Protein AF-A0AB74BDE8-F1 (afdb_monomer)

InterPro domains:
  IPR024079 Metallopeptidase, catalytic domain superfamily [G3DSA:3.40.390.10] (32-170)

Solvent-accessible surface area (backbone atoms only — not comparable to full-atom values): 11064 Å² total; per-residue (Å²): 141,82,84,92,74,87,78,80,76,76,80,71,72,72,78,75,51,72,70,53,52,52,52,53,49,60,76,54,69,79,74,61,18,94,86,37,70,54,96,90,36,82,34,55,35,72,65,58,45,49,53,61,74,49,67,81,75,56,60,76,53,60,76,84,69,83,80,47,38,38,32,18,30,40,74,38,82,66,78,57,93,82,60,65,68,83,35,51,52,70,43,52,62,51,74,68,55,49,57,51,51,52,53,53,52,45,64,52,37,76,79,46,67,44,46,82,42,86,38,99,65,51,69,47,36,46,32,39,40,36,31,25,42,47,51,87,85,72,52,67,55,55,68,39,65,40,71,81,46,86,89,49,32,36,34,36,40,35,59,50,42,93,87,64,72,68,75,83,78,79,78,78,81,78,78,82,74,136

Secondary structure (DSSP, 8-state):
-------------PPPPHHHHHHHHHHTTT---TT-EETTEEPP-HHHHHHHHTTT------SS-SSSEEEEEEE--S--TT--GGG---BPPPHHHHHHHHHHHHHHHTTSSEEEEE-SS-BSEEEEEEEE---TT--SEEE---SS-TTTTTEEEEE--TTS-SPP----------

Mean predicted aligned error: 9.98 Å

pLDDT: mean 86.72, std 18.89, range [38.75, 98.88]

Structure (mmCIF, N/CA/C/O backbone):
data_AF-A0AB74BDE8-F1
#
_entry.id   AF-A0AB74BDE8-F1
#
loop_
_atom_site.group_PDB
_atom_site.id
_atom_site.type_symbol
_atom_site.label_atom_id
_atom_site.label_alt_id
_atom_site.label_comp_id
_atom_site.label_asym_id
_atom_site.label_entity_id
_atom_site.label_seq_id
_atom_site.pdbx_PDB_ins_code
_atom_site.Cartn_x
_atom_site.Cartn_y
_atom_site.Cartn_z
_atom_site.occupancy
_atom_site.B_iso_or_equiv
_atom_site.auth_seq_id
_atom_site.auth_comp_id
_atom_site.auth_asym_id
_atom_site.auth_atom_id
_atom_site.pdbx_PDB_model_num
ATOM 1 N N . MET A 1 1 ? -50.214 8.123 69.345 1.00 42.66 1 MET A N 1
ATOM 2 C CA . MET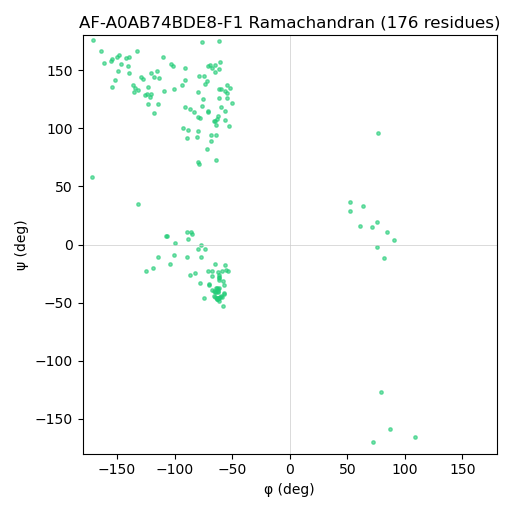 A 1 1 ? -49.175 7.334 68.654 1.00 42.66 1 MET A CA 1
ATOM 3 C C . MET A 1 1 ? -49.811 6.640 67.463 1.00 42.66 1 MET A C 1
ATOM 5 O O . MET A 1 1 ? -50.570 5.727 67.724 1.00 42.66 1 MET A O 1
ATOM 9 N N . THR A 1 2 ? -49.480 7.013 66.223 1.00 39.56 2 THR A N 1
ATOM 10 C CA . THR A 1 2 ? -49.320 6.044 65.119 1.00 39.56 2 THR A CA 1
ATOM 11 C C . THR A 1 2 ? -48.364 6.651 64.098 1.00 39.56 2 THR A C 1
ATOM 13 O O . THR A 1 2 ? -48.385 7.852 63.847 1.00 39.56 2 THR A O 1
ATOM 16 N N . LYS A 1 3 ? -47.432 5.823 63.641 1.00 41.84 3 LYS A N 1
ATOM 17 C CA . LYS A 1 3 ? -46.127 6.175 63.091 1.00 41.84 3 LYS A CA 1
ATOM 18 C C . LYS A 1 3 ? -46.233 6.729 61.667 1.00 41.84 3 LYS A C 1
ATOM 20 O O . LYS A 1 3 ? -46.708 6.035 60.778 1.00 41.84 3 LYS A O 1
ATOM 25 N N . VAL A 1 4 ? -45.685 7.922 61.447 1.00 45.03 4 VAL A N 1
ATOM 26 C CA . VAL A 1 4 ? -45.137 8.312 60.143 1.00 45.03 4 VAL A CA 1
ATOM 27 C C . VAL A 1 4 ? -43.762 7.669 60.063 1.00 45.03 4 VAL A C 1
ATOM 29 O O . VAL A 1 4 ? -42.830 8.195 60.665 1.00 45.03 4 VAL A O 1
ATOM 32 N N . LYS A 1 5 ? -43.626 6.520 59.401 1.00 49.00 5 LYS A N 1
ATOM 33 C CA . LYS A 1 5 ? -42.320 6.028 58.956 1.00 49.00 5 LYS A CA 1
ATOM 34 C C . LYS A 1 5 ? -42.458 5.164 57.717 1.00 49.00 5 LYS A C 1
ATOM 36 O O . LYS A 1 5 ? -43.355 4.338 57.63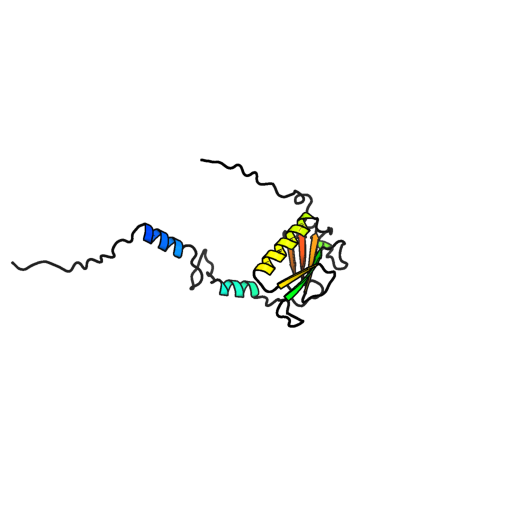3 1.00 49.00 5 LYS A O 1
ATOM 41 N N . GLU A 1 6 ? -41.462 5.364 56.863 1.00 48.78 6 GLU A N 1
ATOM 42 C CA . GLU A 1 6 ? -40.945 4.398 55.902 1.00 48.78 6 GLU A CA 1
ATOM 43 C C . GLU A 1 6 ? -41.812 4.195 54.661 1.00 48.78 6 GLU A C 1
ATOM 45 O O . GLU A 1 6 ? -42.774 3.441 54.635 1.00 48.78 6 GLU A O 1
ATOM 50 N N . ASN A 1 7 ? -41.442 4.917 53.602 1.00 42.88 7 ASN A N 1
ATOM 51 C CA . ASN A 1 7 ? -40.896 4.294 52.394 1.00 42.88 7 ASN A CA 1
ATOM 52 C C . ASN A 1 7 ? -40.381 5.386 51.445 1.00 42.88 7 ASN A C 1
ATOM 54 O O . ASN A 1 7 ? -40.785 5.493 50.291 1.00 42.88 7 ASN A O 1
ATOM 58 N N . ALA A 1 8 ? -39.443 6.205 51.933 1.00 43.09 8 ALA A N 1
ATOM 59 C CA . ALA A 1 8 ? -38.442 6.749 51.029 1.00 43.09 8 ALA A CA 1
ATOM 60 C C . ALA A 1 8 ? -37.593 5.541 50.638 1.00 43.09 8 ALA A C 1
ATOM 62 O O . ALA A 1 8 ? -36.738 5.112 51.410 1.00 43.09 8 ALA A O 1
ATOM 63 N N . ALA A 1 9 ? -37.939 4.916 49.513 1.00 42.25 9 ALA A N 1
ATOM 64 C CA . ALA A 1 9 ? -37.108 3.912 48.886 1.00 42.25 9 ALA A CA 1
ATOM 65 C C . ALA A 1 9 ? -35.728 4.542 48.723 1.00 42.25 9 ALA A C 1
ATOM 67 O O . ALA A 1 9 ? -35.511 5.410 47.877 1.00 42.25 9 ALA A O 1
ATOM 68 N N . ILE A 1 10 ? -34.827 4.162 49.621 1.00 44.59 10 ILE A N 1
ATOM 69 C CA . ILE A 1 10 ? -33.422 4.475 49.534 1.00 44.59 10 ILE A CA 1
ATOM 70 C C . ILE A 1 10 ? -32.973 3.747 48.269 1.00 44.59 10 ILE A C 1
ATOM 72 O O . ILE A 1 10 ? -32.688 2.553 48.291 1.00 44.59 10 ILE A O 1
ATOM 76 N N . GLN A 1 11 ? -32.970 4.457 47.143 1.00 46.19 11 GLN A N 1
ATOM 77 C CA . GLN A 1 11 ? -32.131 4.136 45.997 1.00 46.19 11 GLN A CA 1
ATOM 78 C C . GLN A 1 11 ? -30.688 4.319 46.477 1.00 46.19 11 GLN A C 1
ATOM 80 O O . GLN A 1 11 ? -30.025 5.307 46.184 1.00 46.19 11 GLN A O 1
ATOM 85 N N . LEU A 1 12 ? -30.225 3.386 47.311 1.00 45.06 12 LEU A N 1
ATOM 86 C CA . LEU A 1 12 ? -28.826 3.233 47.652 1.00 45.06 12 LEU A CA 1
ATOM 87 C C . LEU A 1 12 ? -28.202 2.480 46.476 1.00 45.06 12 LEU A C 1
ATOM 89 O O . LEU A 1 12 ? -27.862 1.304 46.579 1.00 45.06 12 LEU A O 1
ATOM 93 N N . SER A 1 13 ? -28.071 3.141 45.325 1.00 58.03 13 SER A N 1
ATOM 94 C CA . SER A 1 13 ? -26.965 2.773 44.452 1.00 58.03 13 SER A CA 1
ATOM 95 C C . SER A 1 13 ? -25.723 3.121 45.265 1.00 58.03 13 SER A C 1
ATOM 97 O O . SER A 1 13 ? -25.437 4.302 45.471 1.00 58.03 13 SER A O 1
ATOM 99 N N . ALA A 1 14 ? -25.064 2.119 45.851 1.00 64.62 14 ALA A N 1
ATOM 100 C CA . ALA A 1 14 ? -23.784 2.335 46.505 1.00 64.62 14 ALA A CA 1
ATOM 101 C C . ALA A 1 14 ? -22.901 3.102 45.516 1.00 64.62 14 ALA A C 1
ATOM 103 O O . ALA A 1 14 ? -22.733 2.652 44.381 1.00 64.62 14 ALA A O 1
ATOM 104 N N . ALA A 1 15 ? -22.426 4.285 45.913 1.00 73.62 15 ALA A N 1
ATOM 105 C CA . ALA A 1 15 ? -21.520 5.052 45.074 1.00 73.62 15 ALA A CA 1
ATOM 106 C C . ALA A 1 15 ? -20.333 4.148 44.732 1.00 73.62 15 ALA A C 1
ATOM 108 O O . ALA A 1 15 ? -19.734 3.532 45.620 1.00 73.62 15 ALA A O 1
ATOM 109 N N . THR A 1 16 ? -20.054 4.009 43.443 1.00 81.62 16 THR A N 1
ATOM 110 C CA . THR A 1 16 ? -18.903 3.260 42.959 1.00 81.62 16 THR A CA 1
ATOM 111 C C . THR A 1 16 ? -17.623 3.909 43.479 1.00 81.62 16 THR A C 1
ATOM 113 O O . THR A 1 16 ? -17.576 5.103 43.783 1.00 81.62 16 THR A O 1
ATOM 116 N N . SER A 1 17 ? -16.573 3.107 43.664 1.00 92.31 17 SER A N 1
ATOM 117 C CA . SER A 1 17 ? -15.277 3.666 44.037 1.00 92.31 17 SER A CA 1
ATOM 118 C C . SER A 1 17 ? -14.679 4.417 42.849 1.00 92.31 17 SER A C 1
ATOM 120 O O . SER A 1 17 ? -14.905 4.064 41.693 1.00 92.31 17 SER A O 1
ATOM 122 N N . THR A 1 18 ? -13.826 5.398 43.125 1.00 93.94 18 THR A N 1
ATOM 123 C CA . THR A 1 18 ? -13.097 6.122 42.074 1.00 93.94 18 THR A CA 1
ATOM 124 C C . THR A 1 18 ? -12.267 5.184 41.191 1.00 93.94 18 THR A C 1
ATOM 126 O O . THR A 1 18 ? -12.165 5.397 39.987 1.00 93.94 18 THR A O 1
ATOM 129 N N . SER A 1 19 ? -11.710 4.109 41.762 1.00 95.88 19 SER A N 1
ATOM 130 C CA . SER A 1 19 ? -11.000 3.070 41.008 1.00 95.88 19 SER A CA 1
ATOM 131 C C . SER A 1 19 ? -11.922 2.292 40.070 1.00 95.88 19 SER A C 1
ATOM 133 O O . SER A 1 19 ? -11.527 1.992 38.946 1.00 95.88 19 SER A O 1
ATOM 135 N N . PHE A 1 20 ? -13.147 1.981 40.506 1.00 95.50 20 PHE A N 1
ATOM 136 C CA . PHE A 1 20 ? -14.140 1.358 39.635 1.00 95.50 20 PHE A CA 1
ATOM 137 C C . PHE A 1 20 ? -14.489 2.286 38.468 1.00 95.50 20 PHE A C 1
ATOM 139 O O . PHE A 1 20 ? -14.454 1.850 37.321 1.00 95.50 20 PHE A O 1
ATOM 146 N N . ASP A 1 21 ? -14.739 3.569 38.737 1.00 94.56 21 ASP A N 1
ATOM 147 C CA . ASP A 1 21 ? -15.096 4.540 37.698 1.00 94.56 21 ASP A CA 1
ATOM 148 C C . ASP A 1 21 ? -13.977 4.723 36.667 1.00 94.56 21 ASP A C 1
ATOM 150 O O . ASP A 1 21 ? -14.248 4.819 35.469 1.00 94.56 21 ASP A O 1
ATOM 154 N N . GLN A 1 22 ? -12.713 4.720 37.106 1.00 97.00 22 GLN A N 1
ATOM 155 C CA . GLN A 1 22 ? -11.552 4.778 36.214 1.00 97.00 22 GLN A CA 1
ATOM 156 C C . GLN A 1 22 ? -11.470 3.557 35.295 1.00 97.00 22 GLN A C 1
ATOM 158 O O . GLN A 1 22 ? -11.282 3.715 34.089 1.00 97.00 22 GLN A O 1
AT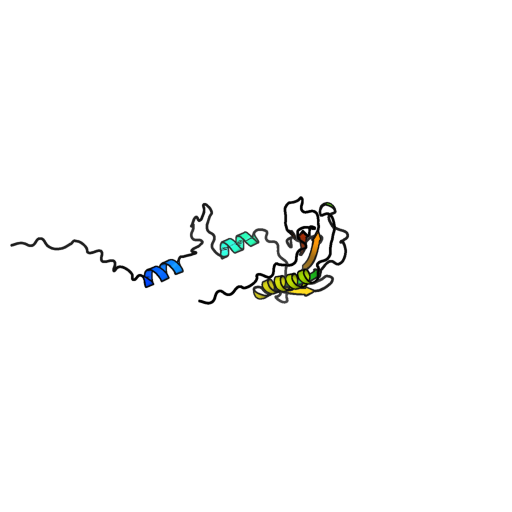OM 163 N N . ILE A 1 23 ? -11.635 2.349 35.842 1.00 96.56 23 ILE A N 1
ATOM 164 C CA . ILE A 1 23 ? -11.612 1.107 35.056 1.00 96.56 23 ILE A CA 1
ATOM 165 C C . ILE A 1 23 ? -12.786 1.080 34.079 1.00 96.56 23 ILE A C 1
ATOM 167 O O . ILE A 1 23 ? -12.591 0.779 32.905 1.00 96.56 23 ILE A O 1
ATOM 171 N N . ASN A 1 24 ? -13.985 1.434 34.543 1.00 96.19 24 ASN A N 1
ATOM 172 C CA . ASN A 1 24 ? -15.183 1.461 33.716 1.00 96.19 24 ASN A CA 1
ATOM 173 C C . ASN A 1 24 ? -15.048 2.477 32.572 1.00 96.19 24 ASN A C 1
ATOM 175 O O . ASN A 1 24 ? -15.304 2.156 31.417 1.00 96.19 24 ASN A O 1
ATOM 179 N N . THR A 1 25 ? -14.563 3.684 32.869 1.00 96.56 25 THR A N 1
ATOM 180 C CA . THR A 1 25 ? -14.302 4.708 31.845 1.00 96.56 25 THR A CA 1
ATOM 181 C C . THR A 1 25 ? -13.273 4.220 30.828 1.00 96.56 25 THR A C 1
ATOM 183 O O . THR A 1 25 ? -13.483 4.361 29.627 1.00 96.56 25 THR A O 1
ATOM 186 N N . PHE A 1 26 ? -12.177 3.610 31.290 1.00 96.88 26 PHE A N 1
ATOM 187 C CA . PHE A 1 26 ? -11.135 3.094 30.405 1.00 96.88 26 PHE A CA 1
ATOM 188 C C . PHE A 1 26 ? -11.637 1.949 29.517 1.00 96.88 26 PHE A C 1
ATOM 190 O O . PHE A 1 26 ? -11.327 1.921 28.327 1.00 96.88 26 PHE A O 1
ATOM 197 N N . ALA A 1 27 ? -12.450 1.044 30.067 1.00 96.62 27 ALA A N 1
ATOM 198 C CA . ALA A 1 27 ? -13.034 -0.073 29.330 1.00 96.62 27 ALA A CA 1
ATOM 199 C C . ALA A 1 27 ? -13.935 0.380 28.169 1.00 96.62 27 ALA A C 1
ATOM 201 O O . ALA A 1 27 ? -14.011 -0.322 27.166 1.00 96.62 27 ALA A O 1
ATOM 202 N N . HIS A 1 28 ? -14.549 1.563 28.285 1.00 94.56 28 HIS A N 1
ATOM 203 C CA . HIS A 1 28 ? -15.468 2.137 27.295 1.00 94.56 28 HIS A CA 1
ATOM 204 C C . HIS A 1 28 ? -14.874 3.300 26.485 1.00 94.56 28 HIS A C 1
ATOM 206 O O . HIS A 1 28 ? -15.572 3.965 25.718 1.00 94.56 28 HIS A O 1
ATOM 212 N N . GLN A 1 29 ? -13.575 3.579 26.637 1.00 95.56 29 GLN A N 1
ATOM 213 C CA . GLN A 1 29 ? -12.947 4.793 26.105 1.00 95.56 29 GLN A CA 1
ATOM 214 C C . GLN A 1 29 ? -13.025 4.910 24.571 1.00 95.56 29 GLN A C 1
ATOM 216 O O . GLN A 1 29 ? -13.058 6.026 24.043 1.00 95.56 29 GLN A O 1
ATOM 221 N N . TYR A 1 30 ? -13.035 3.781 23.859 1.00 95.00 30 TYR A N 1
ATOM 222 C CA . TYR A 1 30 ? -13.007 3.721 22.392 1.00 95.00 30 TYR A CA 1
ATOM 223 C C . TYR A 1 30 ? -14.071 2.776 21.823 1.00 95.00 30 TYR A C 1
ATOM 225 O O . TYR A 1 30 ? -13.841 2.115 20.804 1.00 95.00 30 TYR A O 1
ATOM 233 N N . ASP A 1 31 ? -15.231 2.710 22.479 1.00 94.81 31 ASP A N 1
ATOM 234 C CA . ASP A 1 31 ? -16.360 1.914 22.003 1.00 94.81 31 ASP A CA 1
ATOM 235 C C . ASP A 1 31 ? -16.739 2.288 20.561 1.00 94.81 31 ASP A C 1
ATOM 237 O O . ASP A 1 31 ? -16.774 3.458 20.163 1.00 94.81 31 ASP A O 1
ATOM 241 N N . ARG A 1 32 ? -17.012 1.265 19.747 1.00 96.75 32 ARG A N 1
ATOM 242 C CA . ARG A 1 32 ? -17.297 1.400 18.313 1.00 96.75 32 ARG A CA 1
ATOM 243 C C . ARG A 1 32 ? -18.305 0.360 17.833 1.00 96.75 32 ARG A C 1
ATOM 245 O O . ARG A 1 32 ? -18.403 -0.719 18.409 1.00 96.75 32 ARG A O 1
ATOM 252 N N . GLY A 1 33 ? -19.014 0.657 16.744 1.00 95.38 33 GLY A N 1
ATOM 253 C CA . GLY A 1 33 ? -20.109 -0.186 16.247 1.00 95.38 33 GLY A CA 1
ATOM 254 C C . GLY A 1 33 ? -21.457 0.145 16.899 1.00 95.38 33 GLY A C 1
ATOM 255 O O . GLY A 1 33 ? -21.657 1.243 17.412 1.00 95.38 33 GLY A O 1
ATOM 256 N N . GLY A 1 34 ? -22.403 -0.799 16.857 1.00 91.06 34 GLY A N 1
ATOM 257 C CA . GLY A 1 34 ? -23.645 -0.727 17.642 1.00 91.06 34 GLY A CA 1
ATOM 258 C C . GLY A 1 34 ? -24.586 0.436 17.301 1.00 91.06 34 GLY A C 1
ATOM 259 O O . GLY A 1 34 ? -25.246 0.956 18.193 1.00 91.06 34 GLY A O 1
ATOM 260 N N . ASN A 1 35 ? -24.644 0.865 16.034 1.00 89.44 35 ASN A N 1
ATOM 261 C CA . ASN A 1 35 ? -25.423 2.028 15.568 1.00 89.44 35 ASN A CA 1
ATOM 262 C C . ASN A 1 35 ? -25.024 3.373 16.206 1.00 89.44 35 ASN A C 1
ATOM 264 O O . ASN A 1 35 ? -25.762 4.355 16.101 1.00 89.44 35 ASN A O 1
ATOM 268 N N . LEU A 1 36 ? -23.851 3.450 16.841 1.00 93.12 36 LEU A N 1
ATOM 269 C CA . LEU A 1 36 ? -23.326 4.706 17.362 1.00 93.12 36 LEU A CA 1
ATOM 270 C C . LEU A 1 36 ? -23.019 5.682 16.220 1.00 93.12 36 LEU A C 1
ATOM 272 O O . LEU A 1 36 ? -22.598 5.294 15.128 1.00 93.12 36 LEU A O 1
ATOM 276 N N . THR A 1 37 ? -23.171 6.973 16.506 1.00 95.75 37 THR A N 1
ATOM 277 C CA . THR A 1 37 ? -22.711 8.059 15.636 1.00 95.75 37 THR A CA 1
ATOM 278 C C . THR A 1 37 ? -21.612 8.828 16.355 1.00 95.75 37 THR A C 1
ATOM 280 O O . THR A 1 37 ? -21.842 9.376 17.428 1.00 95.75 37 THR A O 1
ATOM 283 N N . ILE A 1 38 ? -20.421 8.884 15.761 1.00 94.75 38 ILE A N 1
ATOM 284 C CA . ILE A 1 38 ? -19.250 9.575 16.316 1.00 94.75 38 ILE A CA 1
ATOM 285 C C . ILE A 1 38 ? -18.810 10.629 15.301 1.00 94.75 38 ILE A C 1
ATOM 287 O O . ILE A 1 38 ? -18.631 10.325 14.123 1.00 94.75 38 ILE A O 1
ATOM 291 N N . ASN A 1 39 ? -18.665 11.886 15.733 1.00 95.50 39 ASN A N 1
ATOM 292 C CA . ASN A 1 39 ? -18.305 13.019 14.865 1.00 95.50 39 ASN A CA 1
ATOM 293 C C . ASN A 1 39 ? -19.207 13.154 13.616 1.00 95.50 39 ASN A C 1
ATOM 295 O O . ASN A 1 39 ? -18.734 13.464 12.522 1.00 95.50 39 ASN A O 1
ATOM 299 N N . GLY A 1 40 ? -20.505 12.867 13.766 1.00 96.31 40 GLY A N 1
ATOM 300 C CA . GLY A 1 40 ? -21.482 12.912 12.671 1.00 96.31 40 GLY A CA 1
ATOM 301 C C . GLY A 1 40 ? -21.338 11.794 11.631 1.00 96.31 40 GLY A C 1
ATOM 302 O O . GLY A 1 40 ? -21.888 11.914 10.539 1.00 96.31 40 GLY A O 1
ATOM 303 N N . LYS A 1 41 ? -20.591 10.723 11.931 1.00 97.00 41 LYS A N 1
ATOM 304 C CA . LYS A 1 41 ? -20.406 9.562 11.049 1.00 97.00 41 LYS A CA 1
ATOM 305 C C . LYS A 1 41 ? -20.886 8.275 11.727 1.00 97.00 41 LYS A C 1
ATOM 307 O O . LYS A 1 41 ? -20.734 8.158 12.946 1.00 97.00 41 LYS A O 1
ATOM 312 N N . PRO A 1 42 ? -21.406 7.297 10.965 1.00 96.50 42 PRO A N 1
ATOM 313 C CA . PRO A 1 42 ? -21.661 5.961 11.491 1.00 96.50 42 PRO A CA 1
ATOM 314 C C . PRO A 1 42 ? -20.382 5.353 12.079 1.00 96.50 42 PRO A C 1
ATOM 316 O O . PRO A 1 42 ? -19.324 5.395 11.449 1.00 96.50 42 PRO A O 1
ATOM 319 N N . SER A 1 43 ? -20.477 4.794 13.283 1.00 97.69 43 SER A N 1
ATOM 320 C CA . SER A 1 43 ? -19.378 4.074 13.921 1.00 97.69 43 SER A CA 1
ATOM 321 C C . SER A 1 43 ? -19.396 2.615 13.482 1.00 97.69 43 SER A C 1
ATOM 323 O O . SER A 1 43 ? -20.349 1.892 13.764 1.00 97.69 43 SER A O 1
ATOM 325 N N . TYR A 1 44 ? -18.349 2.179 12.783 1.00 98.00 44 TYR A N 1
ATOM 326 C CA . TYR A 1 44 ? -18.195 0.789 12.352 1.00 98.00 44 TYR A CA 1
ATOM 327 C C . TYR A 1 44 ? -17.437 -0.037 13.390 1.00 98.00 44 TYR A C 1
ATOM 329 O O . TYR A 1 44 ? -16.438 0.426 13.958 1.00 98.00 44 TYR A O 1
ATOM 337 N N . SER A 1 45 ? -17.869 -1.287 13.582 1.00 97.62 45 SER A N 1
ATOM 338 C CA . SER A 1 45 ? -17.063 -2.320 14.242 1.00 97.62 45 SER A CA 1
ATOM 339 C C . SER A 1 45 ? -15.768 -2.587 13.459 1.00 97.62 45 SER A C 1
ATOM 341 O O . SER A 1 45 ? -15.539 -2.020 12.386 1.00 97.62 45 SER A O 1
ATOM 343 N N . VAL A 1 46 ? -14.886 -3.429 14.003 1.00 97.81 46 VAL A N 1
ATOM 344 C CA . VAL A 1 46 ? -13.672 -3.849 13.283 1.00 97.81 46 VAL A CA 1
ATOM 345 C C . VAL A 1 46 ? -14.041 -4.591 11.994 1.00 97.81 46 VAL A C 1
ATOM 347 O O . VAL A 1 46 ? -13.527 -4.224 10.942 1.00 97.81 46 VAL A O 1
ATOM 350 N N . ASP A 1 47 ? -14.990 -5.528 12.054 1.00 97.81 47 ASP A N 1
ATOM 351 C CA . ASP A 1 47 ? -15.421 -6.315 10.889 1.00 97.81 47 ASP A CA 1
ATOM 352 C C . ASP A 1 47 ? -16.056 -5.437 9.804 1.00 97.81 47 ASP A C 1
ATOM 354 O O . ASP A 1 47 ? -15.641 -5.480 8.652 1.00 97.81 47 ASP A O 1
ATOM 358 N N . GLN A 1 48 ? -16.973 -4.538 10.180 1.00 97.94 48 GLN A N 1
ATO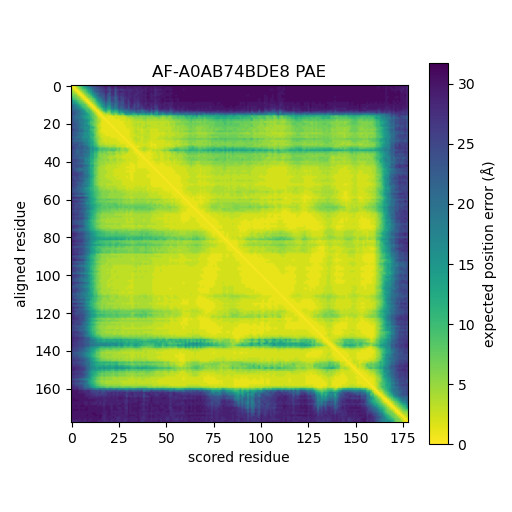M 359 C CA . GLN A 1 48 ? -17.602 -3.608 9.233 1.00 97.94 48 GLN A CA 1
ATOM 360 C C . GLN A 1 48 ? -16.579 -2.680 8.564 1.00 97.94 48 GLN A C 1
ATOM 362 O O . GLN A 1 48 ? -16.702 -2.349 7.386 1.00 97.94 48 GLN A O 1
ATOM 367 N N . ALA A 1 49 ? -15.568 -2.232 9.315 1.00 98.19 49 ALA A N 1
ATOM 368 C CA . ALA A 1 49 ? -14.479 -1.448 8.748 1.00 98.19 49 ALA A CA 1
ATOM 369 C C . ALA A 1 49 ? -13.616 -2.292 7.798 1.00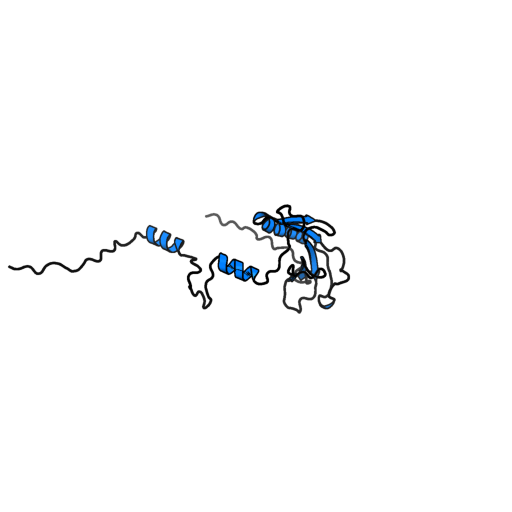 98.19 49 ALA A C 1
ATOM 371 O O . ALA A 1 49 ? -13.231 -1.786 6.746 1.00 98.19 49 ALA A O 1
ATOM 372 N N . GLY A 1 50 ? -13.352 -3.557 8.137 1.00 97.81 50 GLY A N 1
ATOM 373 C CA . GLY A 1 50 ? -12.671 -4.520 7.271 1.00 97.81 50 GLY A CA 1
ATOM 374 C C . GLY A 1 50 ? -13.401 -4.712 5.943 1.00 97.81 50 GLY A C 1
ATOM 375 O O . GLY A 1 50 ? -12.812 -4.482 4.888 1.00 97.81 50 GLY A O 1
ATOM 376 N N . ASP A 1 51 ? -14.698 -5.013 5.990 1.00 97.69 51 ASP A N 1
ATOM 377 C CA . ASP A 1 51 ? -15.542 -5.165 4.799 1.00 97.69 51 ASP A CA 1
ATOM 378 C C . ASP A 1 51 ? -15.529 -3.900 3.934 1.00 97.69 51 ASP A C 1
ATOM 380 O O . ASP A 1 51 ? -15.402 -3.961 2.710 1.00 97.69 51 ASP A O 1
ATOM 384 N N . TYR A 1 52 ? -15.605 -2.724 4.565 1.00 97.69 52 TYR A N 1
ATOM 385 C CA . TYR A 1 52 ? -15.599 -1.458 3.839 1.00 97.69 52 TYR A CA 1
ATOM 386 C C . TYR A 1 52 ? -14.239 -1.139 3.200 1.00 97.69 52 TYR A C 1
ATOM 388 O O . TYR A 1 52 ? -14.196 -0.583 2.103 1.00 97.69 52 TYR A O 1
ATOM 396 N N . ILE A 1 53 ? -13.126 -1.503 3.846 1.00 97.88 53 ILE A N 1
ATOM 397 C CA . ILE A 1 53 ? -11.779 -1.398 3.259 1.00 97.88 53 ILE A CA 1
ATOM 398 C C . ILE A 1 53 ? -11.655 -2.326 2.040 1.00 97.88 53 ILE A C 1
ATOM 400 O O . ILE A 1 53 ? -11.053 -1.941 1.039 1.00 97.88 53 ILE A O 1
ATOM 404 N N . LEU A 1 54 ? -12.258 -3.516 2.100 1.00 96.88 54 LEU A N 1
ATOM 405 C CA . LEU A 1 54 ? -12.188 -4.551 1.062 1.00 96.88 54 LEU A CA 1
ATOM 406 C C . LEU A 1 54 ? -13.273 -4.436 -0.023 1.00 96.88 54 LEU A C 1
ATOM 408 O O . LEU A 1 54 ? -13.332 -5.276 -0.919 1.00 96.88 54 LEU A O 1
ATOM 412 N N . ARG A 1 55 ? -14.101 -3.384 0.004 1.00 97.56 55 ARG A N 1
ATOM 413 C CA . ARG A 1 55 ? -15.307 -3.232 -0.837 1.00 97.56 55 ARG A CA 1
ATOM 414 C C . ARG A 1 55 ? -15.086 -3.343 -2.356 1.00 97.56 55 ARG A C 1
ATOM 416 O O . ARG A 1 55 ? -16.038 -3.617 -3.078 1.00 97.56 55 ARG A O 1
ATOM 423 N N . ASP A 1 56 ? -13.863 -3.114 -2.845 1.00 96.00 56 ASP A N 1
ATOM 424 C CA . ASP A 1 56 ? -13.533 -3.235 -4.276 1.00 96.00 56 ASP A CA 1
ATOM 425 C C . ASP A 1 56 ? -13.365 -4.692 -4.732 1.00 96.00 56 ASP A C 1
ATOM 427 O O . ASP A 1 56 ? -13.294 -4.944 -5.932 1.00 96.00 56 ASP A O 1
ATOM 431 N N . ASN A 1 57 ? -13.305 -5.652 -3.799 1.00 94.94 57 ASN A N 1
ATOM 432 C CA . ASN A 1 57 ? -13.096 -7.079 -4.070 1.00 94.94 57 ASN A CA 1
ATOM 433 C C . ASN A 1 57 ? -11.865 -7.369 -4.958 1.00 94.94 57 ASN A C 1
ATOM 435 O O . ASN A 1 57 ? -11.828 -8.358 -5.687 1.00 94.94 57 ASN A O 1
ATOM 439 N N . ALA A 1 58 ? -10.852 -6.501 -4.898 1.00 96.31 58 ALA A N 1
ATOM 440 C CA . ALA A 1 58 ? -9.598 -6.642 -5.626 1.00 96.31 58 ALA A CA 1
ATOM 441 C C . ALA A 1 58 ? -8.583 -7.412 -4.771 1.00 96.31 58 ALA A C 1
ATOM 443 O O . ALA A 1 58 ? -8.204 -6.951 -3.692 1.00 96.31 58 ALA A O 1
ATOM 444 N N . ALA A 1 59 ? -8.128 -8.569 -5.249 1.00 95.56 59 ALA A N 1
ATOM 445 C CA . ALA A 1 59 ? -7.192 -9.421 -4.525 1.00 95.56 59 ALA A CA 1
ATOM 446 C C . ALA A 1 59 ? -6.278 -10.206 -5.472 1.00 95.56 59 ALA A C 1
ATOM 448 O O . ALA A 1 59 ? -6.677 -10.605 -6.566 1.00 95.56 59 ALA A O 1
ATOM 449 N N . TRP A 1 60 ? -5.056 -10.480 -5.011 1.00 96.00 60 TRP A N 1
ATOM 450 C CA . TRP A 1 60 ? -4.258 -11.572 -5.563 1.00 96.00 60 TRP A CA 1
ATOM 451 C C . TRP A 1 60 ? -4.822 -12.905 -5.068 1.00 96.00 60 TRP A C 1
ATOM 453 O O . TRP A 1 60 ? -5.284 -13.008 -3.933 1.00 96.00 60 TRP A O 1
ATOM 463 N N . THR A 1 61 ? -4.768 -13.925 -5.915 1.00 95.25 61 THR A N 1
ATOM 464 C CA . THR A 1 61 ? -5.261 -15.272 -5.610 1.00 95.25 61 THR A CA 1
ATOM 465 C C . THR A 1 61 ? -4.102 -16.247 -5.554 1.00 95.25 61 THR A C 1
ATOM 467 O O . THR A 1 61 ? -3.207 -16.147 -6.388 1.00 95.25 61 THR A O 1
ATOM 470 N N . ASP A 1 62 ? -4.169 -17.213 -4.646 1.00 96.50 62 ASP A N 1
ATOM 471 C CA . ASP A 1 62 ? -3.230 -18.333 -4.583 1.00 96.50 62 ASP A CA 1
ATOM 472 C C . ASP A 1 62 ? -3.402 -19.189 -5.846 1.00 96.50 62 ASP A C 1
ATOM 474 O O . ASP A 1 62 ? -4.438 -19.837 -6.027 1.00 96.50 62 ASP A O 1
ATOM 478 N N . ARG A 1 63 ? -2.444 -19.110 -6.774 1.00 93.56 63 ARG A N 1
ATOM 479 C CA . ARG A 1 63 ? -2.543 -19.762 -8.088 1.00 93.56 63 ARG A CA 1
ATOM 480 C C . ARG A 1 63 ? -2.045 -21.195 -8.057 1.00 93.56 63 ARG A C 1
ATOM 482 O O . ARG A 1 63 ? -2.450 -21.979 -8.914 1.00 93.56 63 ARG A O 1
ATOM 489 N N . ASP A 1 64 ? -1.147 -21.518 -7.131 1.00 93.69 64 ASP A N 1
ATOM 490 C CA . ASP A 1 64 ? -0.535 -22.842 -7.021 1.00 93.69 64 ASP A CA 1
ATOM 491 C C . ASP A 1 64 ? -1.174 -23.710 -5.919 1.00 93.69 64 ASP A C 1
ATOM 493 O O . ASP A 1 64 ? -0.936 -24.918 -5.873 1.00 93.69 64 ASP A O 1
ATOM 497 N N . GLY A 1 65 ? -2.048 -23.123 -5.097 1.00 95.38 65 GLY A N 1
ATOM 498 C CA . GLY A 1 65 ? -2.853 -23.813 -4.095 1.00 95.38 65 GLY A CA 1
ATOM 499 C C . GLY A 1 65 ? -2.068 -24.219 -2.850 1.00 95.38 65 GLY A C 1
ATOM 500 O O . GLY A 1 65 ? -2.501 -25.120 -2.128 1.00 95.38 65 GLY A O 1
ATOM 501 N N . ASN A 1 66 ? -0.908 -23.608 -2.596 1.00 95.38 66 ASN A N 1
ATOM 502 C CA . ASN A 1 66 ? -0.057 -23.967 -1.461 1.00 95.38 66 ASN A CA 1
ATOM 503 C C . ASN A 1 66 ? -0.522 -23.363 -0.114 1.00 95.38 66 ASN A C 1
ATOM 505 O O . ASN A 1 66 ? 0.061 -23.661 0.933 1.00 95.38 66 ASN A O 1
ATOM 509 N N . GLY A 1 67 ? -1.566 -22.529 -0.118 1.00 96.62 67 GLY A N 1
ATOM 510 C CA . GLY A 1 67 ? -2.131 -21.879 1.064 1.00 96.62 67 GLY A CA 1
ATOM 511 C C . GLY A 1 67 ? -1.437 -20.576 1.481 1.00 96.62 67 GLY A C 1
ATOM 512 O O . GLY A 1 67 ? -1.704 -20.084 2.583 1.00 96.62 67 GLY A O 1
ATOM 513 N N . THR A 1 68 ? -0.558 -20.031 0.637 1.00 97.38 68 THR A N 1
ATOM 514 C CA . THR A 1 68 ? 0.183 -18.773 0.820 1.00 97.38 68 THR A CA 1
ATOM 515 C C . THR A 1 68 ? 0.150 -17.966 -0.471 1.00 97.38 68 THR A C 1
ATOM 517 O O . THR A 1 68 ? 0.495 -18.477 -1.528 1.00 97.38 68 THR A O 1
ATOM 520 N N . ILE A 1 69 ? -0.183 -16.677 -0.382 1.00 98.31 69 ILE A N 1
ATOM 521 C CA . ILE A 1 69 ? -0.066 -15.778 -1.535 1.00 98.31 69 ILE A CA 1
ATOM 522 C C . ILE A 1 69 ? 1.406 -15.387 -1.702 1.00 98.31 69 ILE A C 1
ATOM 524 O O . ILE A 1 69 ? 1.953 -14.628 -0.900 1.00 98.31 69 ILE A O 1
ATOM 528 N N . ASN A 1 70 ? 2.059 -15.887 -2.743 1.00 98.06 70 ASN A N 1
ATOM 529 C CA . ASN A 1 70 ? 3.461 -15.618 -3.037 1.00 98.06 70 ASN A CA 1
ATOM 530 C C . ASN A 1 70 ? 3.600 -14.428 -3.983 1.00 98.06 70 ASN A C 1
ATOM 532 O O . ASN A 1 70 ? 3.464 -14.558 -5.200 1.00 98.06 70 ASN A O 1
ATOM 536 N N . LEU A 1 71 ? 3.914 -13.256 -3.439 1.00 98.19 71 LEU A N 1
ATOM 537 C CA . LEU A 1 71 ? 4.136 -12.049 -4.226 1.00 98.19 71 LEU A CA 1
ATOM 538 C C . LEU A 1 71 ? 5.619 -11.878 -4.541 1.00 98.19 71 LEU A C 1
ATOM 540 O O . LEU A 1 71 ? 6.498 -12.044 -3.692 1.00 98.19 71 LEU A O 1
ATOM 544 N N . THR A 1 72 ? 5.912 -11.494 -5.778 1.00 98.38 72 THR A N 1
ATOM 545 C CA . THR A 1 72 ? 7.260 -11.072 -6.158 1.00 98.38 72 THR A CA 1
ATOM 546 C C . THR A 1 72 ? 7.343 -9.559 -6.271 1.00 98.38 72 THR A C 1
ATOM 548 O O . THR A 1 72 ? 6.342 -8.892 -6.530 1.00 98.38 72 THR A O 1
ATOM 551 N N . TYR A 1 73 ? 8.537 -8.993 -6.103 1.00 98.62 73 TYR A N 1
ATOM 552 C CA . TYR A 1 73 ? 8.734 -7.559 -6.287 1.00 98.62 73 TYR A CA 1
ATOM 553 C C . TYR A 1 73 ? 10.043 -7.188 -6.981 1.00 98.62 73 TYR A C 1
ATOM 555 O O . TYR A 1 73 ? 11.051 -7.889 -6.882 1.00 98.62 73 TYR A O 1
ATOM 563 N N . THR A 1 74 ? 10.037 -6.030 -7.643 1.00 98.50 74 THR A N 1
ATOM 564 C CA . THR A 1 74 ? 11.229 -5.396 -8.217 1.00 98.50 74 THR A CA 1
ATOM 565 C C . THR A 1 74 ? 11.286 -3.901 -7.890 1.00 98.50 74 THR A C 1
ATOM 567 O O . THR A 1 74 ? 10.318 -3.156 -8.050 1.00 98.50 74 THR A O 1
ATOM 570 N N . PHE A 1 75 ? 12.467 -3.429 -7.486 1.00 98.62 75 PHE A N 1
ATOM 571 C CA . PHE A 1 75 ? 12.787 -2.000 -7.489 1.00 98.62 75 PHE A CA 1
ATOM 572 C C . PHE A 1 75 ? 13.237 -1.600 -8.891 1.00 98.62 75 PHE A C 1
ATOM 574 O O . PHE A 1 75 ? 14.290 -2.050 -9.347 1.00 98.62 75 PHE A O 1
ATOM 581 N N . LEU A 1 76 ? 12.457 -0.758 -9.567 1.00 98.12 76 LEU A N 1
ATOM 582 C CA . LEU A 1 76 ? 12.752 -0.349 -10.938 1.00 98.12 76 LEU A CA 1
ATOM 583 C C . LEU A 1 76 ? 14.100 0.384 -11.001 1.00 98.12 76 LEU A C 1
ATOM 585 O O . LEU A 1 76 ? 14.382 1.268 -10.189 1.00 98.12 76 LEU A O 1
ATOM 589 N N . THR A 1 77 ? 14.929 0.026 -11.980 1.00 97.44 77 THR A N 1
ATOM 590 C CA . THR A 1 77 ? 16.253 0.633 -12.214 1.00 97.44 77 THR A CA 1
ATOM 591 C C . THR A 1 77 ? 16.267 1.592 -13.401 1.00 97.44 77 THR A C 1
ATOM 593 O O . THR A 1 77 ? 17.166 2.423 -13.505 1.00 97.44 77 THR A O 1
ATOM 596 N N . ALA A 1 78 ? 15.261 1.515 -14.271 1.00 95.88 78 ALA A N 1
ATOM 597 C CA . ALA A 1 78 ? 15.094 2.363 -15.442 1.00 95.88 78 ALA A CA 1
ATOM 598 C C . ALA A 1 78 ? 13.613 2.693 -15.660 1.00 95.88 78 ALA A C 1
ATOM 600 O O . ALA A 1 78 ? 12.729 1.992 -15.163 1.00 95.88 78 ALA A O 1
ATOM 601 N N . LYS A 1 79 ? 13.354 3.756 -16.433 1.00 94.00 79 LYS A N 1
ATOM 602 C CA . LYS A 1 79 ? 11.998 4.168 -16.809 1.00 94.00 79 LYS A CA 1
ATOM 603 C C . LYS A 1 79 ? 11.312 3.024 -17.575 1.00 94.00 79 LYS A C 1
ATOM 605 O O . LYS A 1 79 ? 11.804 2.670 -18.649 1.00 94.00 79 LYS A O 1
ATOM 610 N N . PRO A 1 80 ? 10.200 2.452 -17.076 1.00 92.25 80 PRO A N 1
ATOM 611 C CA . PRO A 1 80 ? 9.504 1.391 -17.795 1.00 92.25 80 PRO A CA 1
ATOM 612 C C . PRO A 1 80 ? 8.878 1.936 -1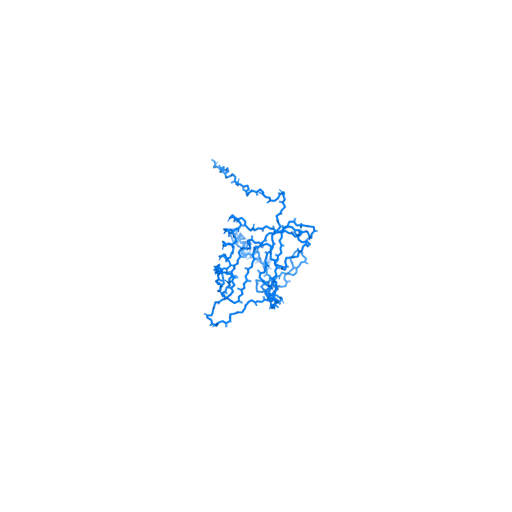9.085 1.00 92.25 80 PRO A C 1
ATOM 614 O O . PRO A 1 80 ? 8.497 3.105 -19.156 1.00 92.25 80 PRO A O 1
ATOM 617 N N . ALA A 1 81 ? 8.725 1.085 -20.102 1.00 90.00 81 ALA A N 1
ATOM 618 C CA . ALA A 1 81 ? 8.171 1.489 -21.400 1.00 90.00 81 ALA A CA 1
ATOM 619 C C . ALA A 1 81 ? 6.757 2.094 -21.291 1.00 90.00 81 ALA A C 1
ATOM 621 O O . ALA A 1 81 ? 6.397 2.980 -22.060 1.00 90.00 81 ALA A O 1
ATOM 622 N N . GLY A 1 82 ? 5.969 1.639 -20.313 1.00 86.31 82 GLY A N 1
ATOM 623 C CA . GLY A 1 82 ? 4.623 2.138 -20.031 1.00 86.31 82 GLY A CA 1
ATOM 624 C C . GLY A 1 82 ? 4.550 3.320 -19.061 1.00 86.31 82 GLY A C 1
ATOM 625 O O . GLY A 1 82 ? 3.449 3.611 -18.606 1.00 86.31 82 GLY A O 1
ATOM 626 N N . PHE A 1 83 ? 5.673 3.956 -18.708 1.00 90.81 83 PHE A N 1
ATOM 627 C CA . PHE A 1 83 ? 5.685 5.098 -17.793 1.00 90.81 83 PHE A CA 1
ATOM 628 C C . PHE A 1 83 ? 4.865 6.264 -18.356 1.00 90.81 83 PHE A C 1
ATOM 630 O O . PHE A 1 83 ? 5.121 6.724 -19.471 1.00 90.81 83 PHE A O 1
ATOM 637 N N . ASP A 1 84 ? 3.910 6.763 -17.574 1.00 90.50 84 ASP A N 1
ATOM 638 C CA . ASP A 1 84 ? 3.143 7.946 -17.943 1.00 90.50 84 ASP A CA 1
ATOM 639 C C . ASP A 1 84 ? 4.033 9.195 -17.858 1.00 90.50 84 ASP A C 1
ATOM 641 O O . ASP A 1 84 ? 4.465 9.606 -16.783 1.00 90.50 84 ASP A O 1
ATOM 645 N N . ASN A 1 85 ? 4.305 9.819 -19.006 1.00 91.25 85 ASN A N 1
ATOM 646 C CA . ASN A 1 85 ? 5.145 11.014 -19.075 1.00 91.25 85 ASN A CA 1
ATOM 647 C C . ASN A 1 85 ? 4.526 12.219 -18.341 1.00 91.25 85 ASN A C 1
ATOM 649 O O . ASN A 1 85 ? 5.256 13.154 -18.009 1.00 91.25 85 ASN A O 1
ATOM 653 N N . SER A 1 86 ? 3.221 12.203 -18.037 1.00 91.94 86 SER A N 1
ATOM 654 C CA . SER A 1 86 ? 2.591 13.219 -17.187 1.00 91.94 86 SER A CA 1
ATOM 655 C C . SER A 1 86 ? 3.175 13.229 -15.765 1.00 91.94 86 SER A C 1
ATOM 657 O O . SER A 1 86 ? 3.194 14.273 -15.117 1.00 91.94 86 SER A O 1
ATOM 659 N N . LEU A 1 87 ? 3.758 12.112 -15.311 1.00 92.38 87 LEU A N 1
ATOM 660 C CA . LEU A 1 87 ? 4.399 11.961 -14.000 1.00 92.38 87 LEU A CA 1
ATOM 661 C C . LEU A 1 87 ? 5.798 12.608 -13.925 1.00 92.38 87 LEU A C 1
ATOM 663 O O . LEU A 1 87 ? 6.444 12.597 -12.873 1.00 92.38 87 LEU A O 1
ATOM 667 N N . GLY A 1 88 ? 6.274 13.213 -15.016 1.00 93.50 88 GLY A N 1
ATOM 668 C CA . GLY A 1 88 ? 7.571 13.881 -15.084 1.00 93.50 88 GLY A CA 1
ATOM 669 C C . GLY A 1 88 ? 8.722 12.893 -15.267 1.00 93.50 88 GLY A C 1
ATOM 670 O O . GLY A 1 88 ? 8.726 12.097 -16.203 1.00 93.50 88 GLY A O 1
ATOM 671 N N . THR A 1 89 ? 9.728 12.963 -14.398 1.00 93.94 89 THR A N 1
ATOM 672 C CA . THR A 1 89 ? 10.956 12.172 -14.523 1.00 93.94 89 THR A CA 1
ATOM 673 C C . THR A 1 89 ? 10.927 10.961 -13.603 1.00 93.94 89 THR A C 1
ATOM 675 O O . THR A 1 89 ? 10.626 11.066 -12.414 1.00 93.94 89 THR A O 1
ATOM 678 N N . PHE A 1 90 ? 11.308 9.811 -14.153 1.00 96.25 90 PHE A N 1
ATOM 679 C CA . PHE A 1 90 ? 11.555 8.595 -13.389 1.00 96.25 90 PHE A CA 1
ATOM 680 C C . PHE A 1 90 ? 12.847 8.706 -12.570 1.00 96.25 90 PHE A C 1
ATOM 682 O O . PHE A 1 90 ? 13.874 9.158 -13.076 1.00 96.25 90 PHE A O 1
ATOM 689 N N . SER A 1 91 ? 12.836 8.180 -11.346 1.00 96.88 91 SER A N 1
ATOM 690 C CA . SER A 1 91 ? 14.072 7.803 -10.656 1.00 96.88 91 SER A CA 1
ATOM 691 C C . SER A 1 91 ? 13.912 6.484 -9.903 1.00 96.88 91 SER A C 1
ATOM 693 O O . SER A 1 91 ? 12.832 6.140 -9.419 1.00 96.88 91 SER A O 1
ATOM 695 N N . ALA A 1 92 ? 15.002 5.723 -9.816 1.00 98.06 92 ALA A N 1
ATOM 696 C CA . ALA A 1 92 ? 15.031 4.487 -9.048 1.00 98.06 92 ALA A CA 1
ATOM 697 C C . ALA A 1 92 ? 14.951 4.778 -7.543 1.00 98.06 92 ALA A C 1
ATOM 699 O O . ALA A 1 92 ? 15.385 5.834 -7.075 1.00 98.06 92 ALA A O 1
ATOM 700 N N . PHE A 1 93 ? 14.452 3.811 -6.774 1.00 98.31 93 PHE A N 1
ATOM 701 C CA . PHE A 1 93 ? 14.559 3.852 -5.318 1.00 98.31 93 PHE A CA 1
ATOM 702 C C . PHE A 1 93 ? 16.027 3.883 -4.880 1.00 98.31 93 PHE A C 1
ATOM 704 O O . PHE A 1 93 ? 16.842 3.079 -5.346 1.00 98.31 93 PHE A O 1
ATOM 711 N N . ASN A 1 94 ? 16.360 4.770 -3.942 1.00 97.44 94 ASN A N 1
ATOM 712 C CA . ASN A 1 94 ? 17.670 4.764 -3.293 1.00 97.44 94 ASN A CA 1
ATOM 713 C C . ASN A 1 94 ? 17.776 3.629 -2.251 1.00 97.44 94 ASN A C 1
ATOM 715 O O . ASN A 1 94 ? 16.799 2.939 -1.958 1.00 97.44 94 ASN A O 1
ATOM 719 N N . ALA A 1 95 ? 18.964 3.429 -1.671 1.00 98.12 95 ALA A N 1
ATOM 720 C CA . ALA A 1 95 ? 19.202 2.351 -0.706 1.00 98.12 95 ALA A CA 1
ATOM 721 C C . ALA A 1 95 ? 18.262 2.408 0.516 1.00 98.12 95 ALA A C 1
ATOM 723 O O . ALA A 1 95 ? 17.724 1.378 0.921 1.00 98.12 95 ALA A O 1
ATOM 724 N N . GLN A 1 96 ? 18.007 3.605 1.055 1.00 98.25 96 GLN A N 1
ATOM 725 C CA . GLN A 1 96 ? 17.114 3.788 2.201 1.00 98.25 96 GLN A CA 1
ATOM 726 C C . GLN A 1 96 ? 15.665 3.429 1.853 1.00 98.25 96 GLN A C 1
ATOM 728 O O . GLN A 1 96 ? 15.005 2.729 2.618 1.00 98.25 96 GLN A O 1
ATOM 733 N N . GLN A 1 97 ? 15.172 3.868 0.692 1.00 98.62 97 GLN A N 1
ATOM 734 C CA . GLN A 1 97 ? 13.822 3.542 0.228 1.00 98.62 97 GLN A CA 1
ATOM 735 C C . GLN A 1 97 ? 13.652 2.031 0.031 1.00 98.62 97 GLN A C 1
ATOM 737 O O . GLN A 1 97 ? 12.633 1.481 0.438 1.00 98.62 97 GLN A O 1
ATOM 742 N N . LYS A 1 98 ? 14.659 1.344 -0.529 1.00 98.75 98 LYS A N 1
ATOM 743 C CA . LYS A 1 98 ? 14.634 -0.121 -0.681 1.00 98.75 98 LYS A CA 1
ATOM 744 C C . LYS A 1 98 ? 14.547 -0.830 0.669 1.00 98.75 98 LYS A C 1
ATOM 746 O O . LYS A 1 98 ? 13.684 -1.683 0.847 1.00 98.75 98 LYS A O 1
ATOM 751 N N . ALA A 1 99 ? 15.394 -0.445 1.624 1.00 98.62 99 ALA A N 1
ATOM 752 C CA . ALA A 1 99 ? 15.391 -1.036 2.961 1.00 98.62 99 ALA A CA 1
ATOM 753 C C . ALA A 1 99 ? 14.038 -0.845 3.671 1.00 98.62 99 ALA A C 1
ATOM 755 O O . ALA A 1 99 ? 13.494 -1.790 4.235 1.00 98.62 99 ALA A O 1
ATOM 756 N N . GLN A 1 100 ? 13.455 0.356 3.591 1.00 98.81 100 GLN A N 1
ATOM 757 C CA . GLN A 1 100 ? 12.154 0.641 4.206 1.00 98.81 100 GLN A CA 1
ATOM 758 C C . GLN A 1 100 ? 10.989 -0.056 3.497 1.00 98.81 100 GLN A C 1
ATOM 760 O O . GLN A 1 100 ? 10.047 -0.486 4.159 1.00 98.81 100 GLN A O 1
ATOM 765 N N . ALA A 1 101 ? 11.049 -0.218 2.174 1.00 98.75 101 ALA A N 1
ATOM 766 C CA . ALA A 1 101 ? 10.038 -0.968 1.436 1.00 98.75 101 ALA A CA 1
ATOM 767 C C . ALA A 1 101 ? 10.025 -2.450 1.840 1.00 98.75 101 ALA A C 1
ATOM 769 O O . ALA A 1 101 ? 8.951 -3.010 2.040 1.00 98.75 101 ALA A O 1
ATOM 770 N N . VAL A 1 102 ? 11.198 -3.063 2.039 1.00 98.75 102 VAL A N 1
ATOM 771 C CA . VAL A 1 102 ? 11.301 -4.446 2.538 1.00 98.75 102 VAL A CA 1
ATOM 772 C C . VAL A 1 102 ? 10.705 -4.577 3.941 1.00 98.75 102 VAL A C 1
ATOM 774 O O . VAL A 1 102 ? 9.895 -5.470 4.164 1.00 98.75 102 VAL A O 1
ATOM 777 N N . LEU A 1 103 ? 11.018 -3.660 4.864 1.00 98.88 103 LEU A N 1
ATOM 778 C CA . LEU A 1 103 ? 10.413 -3.661 6.205 1.00 98.88 103 LEU A CA 1
ATOM 779 C C . LEU A 1 103 ? 8.894 -3.441 6.163 1.00 98.88 103 LEU A C 1
ATOM 781 O O . LEU A 1 103 ? 8.156 -4.069 6.916 1.00 98.88 103 LEU A O 1
ATOM 785 N N . SER A 1 104 ? 8.418 -2.585 5.256 1.00 98.81 104 SER A N 1
ATOM 786 C CA . SER A 1 104 ? 6.983 -2.357 5.067 1.00 98.81 104 SER A CA 1
ATOM 787 C C . SER A 1 104 ? 6.287 -3.635 4.587 1.00 98.81 104 SER A C 1
ATOM 789 O O . SER A 1 104 ? 5.264 -4.015 5.146 1.00 98.81 104 SER A O 1
ATOM 791 N N . MET A 1 105 ? 6.860 -4.338 3.604 1.00 98.75 105 MET A N 1
ATOM 792 C CA . MET A 1 105 ? 6.349 -5.638 3.147 1.00 98.75 105 MET A CA 1
ATOM 793 C C . MET A 1 105 ? 6.394 -6.698 4.257 1.00 98.75 105 MET A C 1
ATOM 795 O O . MET A 1 105 ? 5.421 -7.427 4.424 1.00 98.75 105 MET A O 1
ATOM 799 N N . GLN A 1 106 ? 7.458 -6.735 5.067 1.00 98.69 106 GLN A N 1
ATOM 800 C CA . GLN A 1 106 ? 7.540 -7.639 6.219 1.00 98.69 106 GLN A CA 1
ATOM 801 C C . GLN A 1 106 ? 6.391 -7.401 7.203 1.00 98.69 106 GLN A C 1
ATOM 803 O O . GLN A 1 106 ? 5.729 -8.352 7.593 1.00 98.69 106 GLN A O 1
ATOM 808 N N . SER A 1 107 ? 6.083 -6.140 7.527 1.00 98.75 107 SER A N 1
ATOM 809 C CA . SER A 1 107 ? 4.990 -5.833 8.461 1.00 98.75 107 SER A CA 1
ATOM 810 C C . SER A 1 107 ? 3.616 -6.319 7.979 1.00 98.75 107 SER A C 1
ATOM 812 O O . SER A 1 107 ? 2.759 -6.641 8.797 1.00 98.75 107 SER A O 1
ATOM 814 N N . TRP A 1 108 ? 3.410 -6.418 6.659 1.00 98.50 108 TRP A N 1
ATOM 815 C CA . TRP A 1 108 ? 2.224 -7.060 6.092 1.00 98.50 108 TRP A CA 1
ATOM 816 C C . TRP A 1 108 ? 2.292 -8.585 6.209 1.00 98.50 108 TRP A C 1
ATOM 818 O O . TRP A 1 108 ? 1.322 -9.199 6.644 1.00 98.50 108 TRP A O 1
ATOM 828 N N . ALA A 1 109 ? 3.427 -9.200 5.866 1.00 98.31 109 ALA A N 1
ATOM 829 C CA . ALA A 1 109 ? 3.620 -10.648 5.989 1.00 98.31 109 ALA A CA 1
ATOM 830 C C . ALA A 1 109 ? 3.505 -11.159 7.440 1.00 98.31 109 ALA A C 1
ATOM 832 O O . ALA A 1 109 ? 3.120 -12.303 7.657 1.00 98.31 109 ALA A O 1
ATOM 833 N N . ASP A 1 110 ? 3.783 -10.317 8.439 1.00 98.62 110 ASP A N 1
ATOM 834 C CA . ASP A 1 110 ? 3.696 -10.686 9.858 1.00 98.62 110 ASP A CA 1
ATOM 835 C C . ASP A 1 110 ? 2.254 -10.954 10.335 1.00 98.62 110 ASP A C 1
ATOM 837 O O . ASP A 1 110 ? 2.053 -11.651 11.331 1.00 98.62 110 ASP A O 1
ATOM 841 N N . VAL A 1 111 ? 1.240 -10.413 9.647 1.00 98.19 111 VAL A N 1
ATOM 842 C CA . VAL A 1 111 ? -0.174 -10.489 10.071 1.00 98.19 111 VAL A CA 1
ATOM 843 C C . VAL A 1 111 ? -1.070 -11.302 9.131 1.00 98.19 111 VAL A C 1
ATOM 845 O O . VAL A 1 111 ? -2.204 -11.612 9.496 1.00 98.19 111 VAL A O 1
ATOM 848 N N . VAL A 1 112 ? -0.591 -11.669 7.936 1.00 96.94 112 VAL A N 1
ATOM 849 C CA . VAL A 1 112 ? -1.340 -12.464 6.943 1.00 96.94 112 VAL A CA 1
ATOM 850 C C . VAL A 1 112 ? -0.455 -13.502 6.245 1.00 96.94 112 VAL A C 1
ATOM 852 O O . VAL A 1 112 ? 0.763 -13.382 6.217 1.00 96.94 112 VAL A O 1
ATOM 855 N N . LYS A 1 113 ? -1.062 -14.522 5.622 1.00 97.75 113 LYS A N 1
ATOM 856 C CA . LYS A 1 113 ? -0.346 -15.573 4.869 1.00 97.75 113 LYS A CA 1
ATOM 857 C C . LYS A 1 113 ? 0.091 -15.105 3.475 1.00 97.75 113 LYS A C 1
ATOM 859 O O . LYS A 1 113 ? -0.438 -15.553 2.457 1.00 97.75 113 LYS A O 1
ATOM 864 N N . VAL A 1 114 ? 1.053 -14.191 3.444 1.00 98.25 114 VAL A N 1
ATOM 865 C CA . VAL A 1 114 ? 1.672 -13.657 2.224 1.00 98.25 114 VAL A CA 1
ATOM 866 C C . VAL A 1 114 ? 3.187 -13.800 2.337 1.00 98.25 114 VAL A C 1
ATOM 868 O O . VAL A 1 114 ? 3.749 -13.577 3.407 1.00 98.25 114 VAL A O 1
ATOM 871 N N . SER A 1 115 ? 3.860 -14.128 1.234 1.00 98.00 115 SER A N 1
ATOM 872 C CA . SER A 1 115 ? 5.320 -14.061 1.133 1.00 98.00 115 SER A CA 1
ATOM 873 C C . SER A 1 115 ? 5.743 -13.010 0.104 1.00 98.00 115 SER A C 1
ATOM 875 O O . SER A 1 115 ? 5.034 -12.759 -0.871 1.00 98.00 115 SER A O 1
ATOM 877 N N . PHE A 1 116 ? 6.902 -12.384 0.323 1.00 98.69 116 PHE A N 1
ATOM 878 C CA . PHE A 1 116 ? 7.477 -11.400 -0.593 1.00 98.69 116 PHE A CA 1
ATOM 879 C C . PHE A 1 116 ? 8.879 -11.828 -1.011 1.00 98.69 116 PHE A C 1
ATOM 881 O O . PHE A 1 116 ? 9.772 -11.947 -0.174 1.00 98.69 116 PHE A O 1
ATOM 888 N N . THR A 1 117 ? 9.095 -12.012 -2.312 1.00 98.38 117 THR A N 1
ATOM 889 C CA . THR A 1 117 ? 10.400 -12.408 -2.862 1.00 98.38 117 THR A CA 1
ATOM 890 C C . THR A 1 117 ? 10.870 -11.415 -3.917 1.00 98.38 117 THR A C 1
ATOM 892 O O . THR A 1 117 ? 10.148 -11.107 -4.865 1.00 98.38 117 THR A O 1
ATOM 895 N N . GLN A 1 118 ? 12.104 -10.919 -3.803 1.00 98.38 118 GLN A N 1
ATOM 896 C CA . GLN A 1 118 ? 12.665 -10.072 -4.853 1.00 98.38 118 GLN A CA 1
ATOM 897 C C . GLN A 1 118 ? 12.976 -10.914 -6.096 1.00 98.38 118 GLN A C 1
ATOM 899 O O . GLN A 1 118 ? 13.856 -11.772 -6.061 1.00 98.38 118 GLN A O 1
ATOM 904 N N . ALA A 1 119 ? 12.282 -10.656 -7.202 1.00 97.88 119 ALA A N 1
ATOM 905 C CA . ALA A 1 119 ? 12.458 -11.365 -8.468 1.00 97.88 119 ALA A CA 1
ATOM 906 C C . ALA A 1 119 ? 12.005 -10.487 -9.638 1.00 97.88 119 ALA A C 1
ATOM 908 O O . ALA A 1 119 ? 11.200 -9.577 -9.457 1.00 97.88 119 ALA A O 1
ATOM 909 N N . ALA A 1 120 ? 12.497 -10.769 -10.848 1.00 94.00 120 ALA A N 1
ATOM 910 C CA . ALA A 1 120 ? 12.171 -9.977 -12.038 1.00 94.00 120 ALA A CA 1
ATOM 911 C C . ALA A 1 120 ? 10.695 -10.091 -12.472 1.00 94.00 120 ALA A C 1
ATOM 913 O O . ALA A 1 120 ? 10.184 -9.192 -13.128 1.00 94.00 120 ALA A O 1
ATOM 914 N N . SER A 1 121 ? 10.036 -11.209 -12.155 1.00 94.00 121 SER A N 1
ATOM 915 C CA . SER A 1 121 ? 8.608 -11.471 -12.388 1.00 94.00 121 SER A CA 1
ATOM 916 C C . SER A 1 121 ? 8.194 -12.774 -11.683 1.00 94.00 121 SER A C 1
ATOM 918 O O . SER A 1 121 ? 9.055 -13.477 -11.148 1.00 94.00 121 SER A O 1
ATOM 920 N N . GLY A 1 122 ? 6.902 -13.114 -11.721 1.00 92.94 122 GLY A N 1
ATOM 921 C CA . GLY A 1 122 ? 6.365 -14.397 -11.250 1.00 92.94 122 GLY A CA 1
ATOM 922 C C . GLY A 1 122 ? 5.555 -14.296 -9.957 1.00 92.94 122 GLY A C 1
ATOM 923 O O . GLY A 1 122 ? 5.165 -13.203 -9.545 1.00 92.94 122 GLY A O 1
ATOM 924 N N . GLY A 1 123 ? 5.308 -15.447 -9.328 1.00 94.44 123 GLY A N 1
ATOM 925 C CA . GLY A 1 123 ? 4.414 -15.569 -8.174 1.00 94.44 123 GLY A CA 1
ATOM 926 C C . GLY A 1 123 ? 2.932 -15.418 -8.535 1.00 94.44 123 GLY A C 1
ATOM 927 O O . GLY A 1 123 ? 2.551 -15.368 -9.708 1.00 94.44 123 GLY A O 1
ATOM 928 N N . ASP A 1 124 ? 2.102 -15.309 -7.504 1.00 96.31 124 ASP A N 1
ATOM 929 C CA . ASP A 1 124 ? 0.661 -15.050 -7.598 1.00 96.31 124 ASP A CA 1
ATOM 930 C C . ASP A 1 124 ? 0.350 -13.619 -8.047 1.00 96.31 124 ASP A C 1
ATOM 932 O O . ASP A 1 124 ? -0.711 -13.338 -8.619 1.00 96.31 124 ASP A O 1
ATOM 936 N N . GLY A 1 125 ? 1.315 -12.725 -7.837 1.00 95.81 125 GLY A N 1
ATOM 937 C CA . GLY A 1 125 ? 1.310 -11.337 -8.261 1.00 95.81 125 GLY A CA 1
ATOM 938 C C . GLY A 1 125 ? 2.719 -10.755 -8.257 1.00 95.81 125 GLY A C 1
ATOM 939 O O . GLY A 1 125 ? 3.608 -11.231 -7.547 1.00 95.81 125 GLY A O 1
ATOM 940 N N . HIS A 1 126 ? 2.920 -9.707 -9.053 1.00 96.75 126 HIS A N 1
ATOM 941 C CA . HIS A 1 126 ? 4.193 -9.001 -9.146 1.00 96.75 126 HIS A CA 1
ATOM 942 C C . HIS A 1 126 ? 4.006 -7.523 -8.816 1.00 96.75 126 HIS A C 1
ATOM 944 O O . HIS A 1 126 ? 3.074 -6.887 -9.300 1.00 96.75 126 HIS A O 1
ATOM 950 N N . MET A 1 127 ? 4.906 -6.978 -8.003 1.00 98.06 127 MET A N 1
ATOM 951 C CA . MET A 1 127 ? 4.874 -5.594 -7.547 1.00 98.06 127 MET A CA 1
ATOM 952 C C . MET A 1 127 ? 6.105 -4.829 -8.016 1.00 98.06 127 MET A C 1
ATOM 954 O O . MET A 1 127 ? 7.223 -5.346 -8.020 1.00 98.06 127 MET A O 1
ATOM 958 N N . THR A 1 128 ? 5.930 -3.552 -8.342 1.00 97.94 128 THR A N 1
ATOM 959 C CA . THR A 1 128 ? 7.058 -2.687 -8.705 1.00 97.94 128 THR A CA 1
ATOM 960 C C . THR A 1 128 ? 7.047 -1.390 -7.923 1.00 97.94 128 THR A C 1
ATOM 962 O O . THR A 1 128 ? 5.988 -0.799 -7.706 1.00 97.94 128 THR A O 1
ATOM 965 N N . PHE A 1 129 ? 8.241 -0.915 -7.584 1.00 98.62 129 PHE A N 1
ATOM 966 C CA . PHE A 1 129 ? 8.456 0.334 -6.861 1.00 98.62 129 PHE A CA 1
ATOM 967 C C . PHE A 1 129 ? 9.315 1.285 -7.698 1.00 98.62 129 PHE A C 1
ATOM 969 O O . PHE A 1 129 ? 10.395 0.904 -8.167 1.00 98.62 129 PHE A O 1
ATOM 976 N N . GLY A 1 130 ? 8.863 2.528 -7.858 1.00 97.94 130 GLY A N 1
ATOM 977 C CA . GLY A 1 130 ? 9.598 3.573 -8.570 1.00 97.94 130 GLY A CA 1
ATOM 978 C C . GLY A 1 130 ? 9.221 4.978 -8.109 1.00 97.94 130 GLY A C 1
ATOM 979 O O . GLY A 1 130 ? 8.162 5.196 -7.522 1.00 97.94 130 GLY A O 1
ATOM 980 N N . ASN A 1 131 ? 10.092 5.951 -8.370 1.00 97.69 131 ASN A N 1
ATOM 981 C CA . ASN A 1 131 ? 9.815 7.351 -8.064 1.00 97.69 131 ASN A CA 1
ATOM 982 C C . ASN A 1 131 ? 9.390 8.122 -9.321 1.00 97.69 131 ASN A C 1
ATOM 984 O O . ASN A 1 131 ? 9.820 7.807 -10.435 1.00 97.69 131 ASN A O 1
ATOM 988 N N . TYR A 1 132 ? 8.615 9.184 -9.110 1.00 95.94 132 TYR A N 1
ATOM 989 C CA . TYR A 1 132 ? 8.253 10.182 -10.118 1.00 95.94 132 TYR A CA 1
ATOM 990 C C . TYR A 1 132 ? 8.439 11.604 -9.565 1.00 95.94 132 TYR A C 1
ATOM 992 O O . TYR A 1 132 ? 8.615 11.770 -8.357 1.00 95.94 132 TYR A O 1
ATOM 1000 N N . SER A 1 133 ? 8.423 12.632 -10.421 1.00 94.62 133 SER A N 1
ATOM 1001 C CA . SER A 1 133 ? 8.791 14.001 -10.014 1.00 94.62 133 SE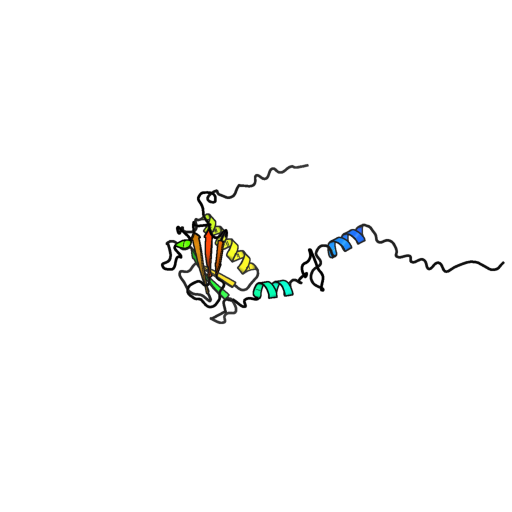R A CA 1
ATOM 1002 C C . SER A 1 133 ? 7.686 15.047 -10.164 1.00 94.62 133 SER A C 1
ATOM 1004 O O . SER A 1 133 ? 7.773 16.105 -9.539 1.00 94.62 133 SER A O 1
ATOM 1006 N N . ASN A 1 134 ? 6.662 14.804 -10.987 1.00 92.44 134 ASN A N 1
ATOM 1007 C CA . ASN A 1 134 ? 5.577 15.763 -11.177 1.00 92.44 134 ASN A CA 1
ATOM 1008 C C . ASN A 1 134 ? 4.453 15.554 -10.153 1.00 92.44 134 ASN A C 1
ATOM 1010 O O . ASN A 1 134 ? 3.570 14.726 -10.343 1.00 92.44 134 ASN A O 1
ATOM 1014 N N . GLY A 1 135 ? 4.462 16.356 -9.089 1.00 85.44 135 GLY A N 1
ATOM 1015 C CA . GLY A 1 135 ? 3.450 16.332 -8.028 1.00 85.44 135 GLY A CA 1
ATOM 1016 C C . GLY A 1 135 ? 2.199 17.173 -8.291 1.00 85.44 135 GLY A C 1
ATOM 1017 O O . GLY A 1 135 ? 1.427 17.384 -7.360 1.00 85.44 135 GLY A O 1
ATOM 1018 N N . SER A 1 136 ? 1.991 17.693 -9.507 1.00 85.12 136 SER A N 1
ATOM 1019 C CA . SER A 1 136 ? 0.852 18.581 -9.821 1.00 85.12 136 SER A CA 1
ATOM 1020 C C . SER A 1 136 ? -0.524 17.949 -9.573 1.00 85.12 136 SER A C 1
ATOM 1022 O O . SER A 1 136 ? -1.480 18.671 -9.309 1.00 85.12 136 SER A O 1
ATOM 1024 N N . ALA A 1 137 ? -0.617 16.615 -9.561 1.00 79.94 137 ALA A N 1
ATOM 1025 C CA . ALA A 1 137 ? -1.822 15.877 -9.179 1.00 79.94 137 ALA A CA 1
ATOM 1026 C C . ALA A 1 137 ? -2.117 15.882 -7.658 1.00 79.94 137 ALA A C 1
ATOM 1028 O O . ALA A 1 137 ? -3.126 15.335 -7.225 1.00 79.94 137 ALA A O 1
ATOM 1029 N N . GLY A 1 138 ? -1.242 16.462 -6.826 1.00 81.19 138 GLY A N 1
ATOM 1030 C CA . GLY A 1 138 ? -1.448 16.664 -5.385 1.00 81.19 138 GLY A CA 1
ATOM 1031 C C . GLY A 1 138 ? -1.155 15.457 -4.480 1.00 81.19 138 GLY A C 1
ATOM 1032 O O . GLY A 1 138 ? -1.063 15.618 -3.263 1.00 81.19 138 GLY A O 1
ATOM 1033 N N . GLY A 1 139 ? -0.964 14.259 -5.038 1.00 87.50 139 GLY A N 1
ATOM 1034 C CA . GLY A 1 139 ? -0.632 13.047 -4.281 1.00 87.50 139 GLY A CA 1
ATOM 1035 C C . GLY A 1 139 ? 0.845 12.959 -3.875 1.00 87.50 139 GLY A C 1
ATOM 1036 O O . GLY A 1 139 ? 1.739 13.356 -4.616 1.00 87.50 139 GLY A O 1
ATOM 1037 N N . ALA A 1 140 ? 1.129 12.393 -2.696 1.00 93.69 140 ALA A N 1
ATOM 1038 C CA . ALA A 1 140 ? 2.504 12.068 -2.287 1.00 93.69 140 ALA A CA 1
ATOM 1039 C C . ALA A 1 140 ? 3.002 10.732 -2.870 1.00 93.69 140 ALA A C 1
ATOM 1041 O O . ALA A 1 140 ? 4.205 10.528 -3.018 1.00 93.69 140 ALA A O 1
ATOM 1042 N N . ALA A 1 141 ? 2.074 9.836 -3.194 1.00 96.75 141 ALA A N 1
ATOM 1043 C CA . ALA A 1 141 ? 2.291 8.541 -3.818 1.00 96.75 141 ALA A CA 1
ATOM 1044 C C . ALA A 1 141 ? 0.952 8.032 -4.375 1.00 96.75 141 ALA A C 1
ATOM 1046 O O . ALA A 1 141 ? -0.102 8.562 -4.018 1.00 96.75 141 ALA A O 1
ATOM 1047 N N . PHE A 1 142 ? 0.994 7.007 -5.219 1.00 96.06 142 PHE A N 1
ATOM 1048 C CA . PHE A 1 142 ? -0.185 6.257 -5.650 1.00 96.06 142 PHE A CA 1
ATOM 1049 C C . PHE A 1 142 ? 0.195 4.806 -5.961 1.00 96.06 142 PHE A C 1
ATOM 1051 O O . PHE A 1 142 ? 1.370 4.490 -6.156 1.00 96.06 142 PHE A O 1
ATOM 1058 N N . ALA A 1 143 ? -0.797 3.923 -5.996 1.00 96.88 143 ALA A N 1
ATOM 1059 C CA . ALA A 1 143 ? -0.623 2.520 -6.347 1.00 96.88 143 ALA A CA 1
ATOM 1060 C C . ALA A 1 143 ? -1.882 1.986 -7.034 1.00 96.88 143 ALA A C 1
ATOM 1062 O O . ALA A 1 143 ? -2.952 2.590 -6.931 1.00 96.88 143 ALA A O 1
ATOM 1063 N N . TYR A 1 144 ? -1.746 0.852 -7.713 1.00 96.12 144 TYR A N 1
ATOM 1064 C CA . TYR A 1 144 ? -2.859 0.163 -8.359 1.00 96.12 144 TYR A CA 1
ATOM 1065 C C . TYR A 1 144 ? -3.195 -1.128 -7.616 1.00 96.12 144 TYR A C 1
ATOM 1067 O O . TYR A 1 144 ? -2.312 -1.933 -7.308 1.00 96.12 144 TYR A O 1
ATOM 1075 N N . LEU A 1 145 ? -4.488 -1.315 -7.349 1.00 96.75 145 LEU A N 1
ATOM 1076 C CA . LEU A 1 145 ? -5.027 -2.544 -6.775 1.00 96.75 145 LEU A CA 1
ATOM 1077 C C . LEU A 1 145 ? -4.840 -3.729 -7.739 1.00 96.75 145 LEU A C 1
ATOM 1079 O O . LEU A 1 145 ? -4.795 -3.511 -8.949 1.00 96.75 145 LEU A O 1
ATOM 1083 N N . PRO A 1 146 ? -4.778 -4.972 -7.231 1.00 95.62 146 PRO A N 1
ATOM 1084 C CA . PRO A 1 146 ? -4.806 -6.180 -8.054 1.00 95.62 146 PRO A CA 1
ATOM 1085 C C . PRO A 1 146 ? -6.209 -6.399 -8.634 1.00 95.62 146 PRO A C 1
ATOM 1087 O O . PRO A 1 146 ? -7.033 -7.122 -8.080 1.00 95.62 146 PRO A O 1
ATOM 1090 N N . SER A 1 147 ? -6.495 -5.701 -9.729 1.00 92.12 147 SER A N 1
ATOM 1091 C CA . SER A 1 147 ? -7.819 -5.635 -10.361 1.00 92.12 147 SER A CA 1
ATOM 1092 C C . SER A 1 147 ? -7.966 -6.559 -11.576 1.00 92.12 147 SER A C 1
ATOM 1094 O O . SER A 1 147 ? -9.010 -6.571 -12.225 1.00 92.12 147 SER A O 1
ATOM 1096 N N . GLY A 1 148 ? -6.919 -7.321 -11.904 1.00 87.75 148 GLY A N 1
ATOM 1097 C CA . GLY A 1 148 ? -6.821 -8.130 -13.118 1.00 87.75 148 GLY A CA 1
ATOM 1098 C C . GLY A 1 148 ? -6.198 -7.382 -14.302 1.00 87.75 148 GLY A C 1
ATOM 1099 O O . GLY A 1 148 ? -6.112 -7.935 -15.400 1.00 87.75 148 GLY A O 1
ATOM 1100 N N . ASN A 1 149 ? -5.736 -6.141 -14.114 1.00 86.69 149 ASN A N 1
ATOM 1101 C CA . ASN A 1 149 ? -5.037 -5.378 -15.141 1.00 86.69 149 ASN A CA 1
ATOM 1102 C C . ASN A 1 149 ? -3.528 -5.643 -15.071 1.00 86.69 149 ASN A C 1
ATOM 1104 O O . ASN A 1 149 ? -2.772 -4.923 -14.416 1.00 86.69 149 ASN A O 1
ATOM 1108 N N . SER A 1 150 ? -3.069 -6.633 -15.837 1.00 82.94 150 SER A N 1
ATOM 1109 C CA . SER A 1 150 ? -1.660 -7.051 -15.878 1.00 82.94 150 SER A CA 1
ATOM 1110 C C . SER A 1 150 ? -0.663 -5.940 -16.230 1.00 82.94 150 SER A C 1
ATOM 1112 O O . SER A 1 150 ? 0.530 -6.090 -15.969 1.00 82.94 150 SER A O 1
ATOM 1114 N N . ARG A 1 151 ? -1.116 -4.821 -16.813 1.00 84.69 151 ARG A N 1
ATOM 1115 C CA . ARG A 1 151 ? -0.244 -3.689 -17.140 1.00 84.69 151 ARG A CA 1
ATOM 1116 C C . ARG A 1 151 ? 0.097 -2.842 -15.920 1.00 84.69 151 ARG A C 1
ATOM 1118 O O . ARG A 1 151 ? 1.184 -2.274 -15.906 1.00 84.69 151 ARG A O 1
ATOM 1125 N N . THR A 1 152 ? -0.808 -2.704 -14.953 1.00 91.75 152 THR A N 1
ATOM 1126 C CA . THR A 1 152 ? -0.678 -1.736 -13.847 1.00 91.75 152 THR A CA 1
ATOM 1127 C C . THR A 1 152 ? -0.761 -2.355 -12.462 1.00 91.75 152 THR A C 1
ATOM 1129 O O . THR A 1 152 ? -0.250 -1.746 -11.527 1.00 91.75 152 THR A O 1
ATOM 1132 N N . ASP A 1 153 ? -1.377 -3.528 -12.317 1.00 94.38 153 ASP A N 1
ATOM 1133 C CA . ASP A 1 153 ? -1.541 -4.194 -11.025 1.00 94.38 153 ASP A CA 1
ATOM 1134 C C . ASP A 1 153 ? -0.196 -4.320 -10.290 1.00 94.38 153 ASP A C 1
ATOM 1136 O O . ASP A 1 153 ? 0.832 -4.658 -10.880 1.00 94.38 153 ASP A O 1
ATOM 1140 N N . GLY A 1 154 ? -0.197 -4.006 -8.991 1.00 95.25 154 GLY A N 1
ATOM 1141 C CA . GLY A 1 154 ? 0.994 -4.098 -8.144 1.00 95.25 154 GLY A CA 1
ATOM 1142 C C . GLY A 1 154 ? 2.028 -2.985 -8.346 1.00 95.25 154 GLY A C 1
ATOM 1143 O O . GLY A 1 154 ? 3.023 -2.940 -7.616 1.00 95.25 154 GLY A O 1
ATOM 1144 N N . GLN A 1 155 ? 1.824 -2.054 -9.284 1.00 96.69 155 GLN A N 1
ATOM 1145 C CA . GLN A 1 155 ? 2.691 -0.883 -9.385 1.00 96.69 155 GLN A CA 1
ATOM 1146 C C . GLN A 1 155 ? 2.410 0.114 -8.256 1.00 96.69 155 GLN A C 1
ATOM 1148 O O . GLN A 1 155 ? 1.257 0.423 -7.946 1.00 96.69 155 GLN A O 1
ATOM 1153 N N . SER A 1 156 ? 3.482 0.676 -7.698 1.00 97.62 156 SER A N 1
ATOM 1154 C CA . SER A 1 156 ? 3.443 1.759 -6.718 1.00 97.62 156 SER A CA 1
ATOM 1155 C C . SER A 1 156 ? 4.487 2.829 -7.040 1.00 97.62 156 SER A C 1
ATOM 1157 O O . SER A 1 156 ? 5.631 2.538 -7.407 1.00 97.62 156 SER A O 1
ATOM 1159 N N . TRP A 1 157 ? 4.071 4.087 -6.920 1.00 97.19 157 TRP A N 1
ATOM 1160 C CA . TRP A 1 157 ? 4.799 5.254 -7.401 1.00 97.19 157 TRP A CA 1
ATOM 1161 C C . TRP A 1 157 ? 4.874 6.331 -6.326 1.00 97.19 157 TRP A C 1
ATOM 1163 O O . TRP A 1 157 ? 3.864 6.686 -5.721 1.00 97.19 157 TRP A O 1
ATOM 1173 N N . TYR A 1 158 ? 6.068 6.887 -6.115 1.00 97.38 158 TYR A N 1
ATOM 1174 C CA . TYR A 1 158 ? 6.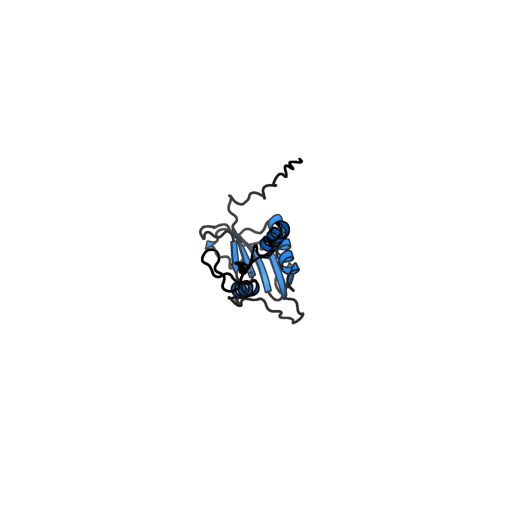360 7.772 -4.983 1.00 97.38 158 TYR A CA 1
ATOM 1175 C C . TYR A 1 158 ? 6.941 9.104 -5.460 1.00 97.38 158 TYR A C 1
ATOM 1177 O O . TYR A 1 158 ? 7.887 9.136 -6.248 1.00 97.38 158 TYR A O 1
ATOM 1185 N N . LEU A 1 159 ? 6.364 10.214 -4.999 1.00 96.31 159 LEU A N 1
ATOM 1186 C CA . LEU A 1 159 ? 6.775 11.544 -5.435 1.00 96.31 159 LEU A CA 1
ATOM 1187 C C . LEU A 1 159 ? 8.091 11.948 -4.763 1.00 96.31 159 LEU A C 1
ATOM 1189 O O . LEU A 1 159 ? 8.136 12.133 -3.544 1.00 96.31 159 LEU A O 1
ATOM 1193 N N . ILE A 1 160 ? 9.121 12.198 -5.569 1.00 93.38 160 ILE A N 1
ATOM 1194 C CA . ILE A 1 160 ? 10.374 12.823 -5.144 1.00 93.38 160 ILE A CA 1
ATOM 1195 C C . ILE A 1 160 ? 10.551 14.138 -5.901 1.00 93.38 160 ILE A C 1
ATOM 1197 O O . ILE A 1 160 ? 10.758 14.170 -7.113 1.00 93.38 160 ILE A O 1
ATOM 1201 N N . THR A 1 161 ? 10.489 15.240 -5.159 1.00 80.44 161 THR A N 1
ATOM 1202 C CA . THR A 1 161 ? 10.808 16.589 -5.636 1.00 80.44 161 THR A CA 1
ATOM 1203 C C . THR A 1 161 ? 12.106 17.064 -4.991 1.00 80.44 161 THR A C 1
ATOM 1205 O O . THR A 1 161 ? 12.496 16.566 -3.935 1.00 80.44 161 THR A O 1
ATOM 1208 N N . ALA A 1 162 ? 12.747 18.083 -5.568 1.00 63.00 162 ALA A N 1
ATOM 1209 C CA . ALA A 1 162 ? 13.970 18.679 -5.019 1.00 63.00 162 ALA A CA 1
ATOM 1210 C C . ALA A 1 162 ? 13.845 19.130 -3.542 1.00 63.00 162 ALA A C 1
ATOM 1212 O O . ALA A 1 162 ? 14.843 19.206 -2.834 1.00 63.00 162 ALA A O 1
ATOM 1213 N N . THR A 1 163 ? 12.629 19.383 -3.047 1.00 57.09 163 THR A N 1
ATOM 1214 C CA . THR A 1 163 ? 12.353 19.758 -1.648 1.00 57.09 163 THR A CA 1
ATOM 1215 C C . THR A 1 163 ? 12.106 18.574 -0.704 1.00 57.09 163 THR A C 1
ATOM 1217 O O . THR A 1 163 ? 12.078 18.771 0.507 1.00 57.09 163 THR A O 1
ATOM 1220 N N . ARG A 1 164 ? 11.932 17.348 -1.220 1.00 56.00 164 ARG A N 1
ATOM 1221 C CA . ARG A 1 164 ? 11.666 16.120 -0.440 1.00 56.00 164 ARG A CA 1
ATOM 1222 C C . ARG A 1 164 ? 12.853 15.152 -0.379 1.00 56.00 164 ARG A C 1
ATOM 1224 O O . ARG A 1 164 ? 12.717 14.050 0.140 1.00 56.00 164 ARG A O 1
ATOM 1231 N N . SER A 1 165 ? 14.020 15.553 -0.880 1.00 49.91 165 SER A N 1
ATOM 1232 C CA . SER A 1 165 ? 15.245 14.739 -0.857 1.00 49.91 165 SER A CA 1
ATOM 1233 C C . SER A 1 165 ? 16.055 14.837 0.445 1.00 49.91 165 SER A C 1
ATOM 1235 O O . SER A 1 165 ? 17.175 14.332 0.495 1.00 49.91 165 SER A O 1
ATOM 1237 N N . THR A 1 166 ? 15.540 15.468 1.505 1.00 44.41 166 THR A N 1
ATOM 1238 C CA . THR A 1 166 ? 16.238 15.518 2.797 1.00 44.41 166 THR A CA 1
ATOM 1239 C C . THR A 1 166 ? 16.043 14.214 3.585 1.00 44.41 166 THR A C 1
ATOM 1241 O O . THR A 1 166 ? 14.913 13.739 3.711 1.00 44.41 166 THR A O 1
ATOM 1244 N N . PRO A 1 167 ? 17.121 13.606 4.123 1.00 45.59 167 PRO A N 1
ATOM 1245 C CA . PRO A 1 167 ? 17.008 12.419 4.967 1.00 45.59 167 PRO A CA 1
ATOM 1246 C C . PRO A 1 167 ? 16.164 12.709 6.223 1.00 45.59 167 PRO A C 1
ATOM 1248 O O . PRO A 1 167 ? 16.053 13.873 6.626 1.00 45.59 167 PRO A O 1
ATOM 1251 N N . PRO A 1 168 ? 15.561 11.678 6.851 1.00 48.41 168 PRO A N 1
ATOM 1252 C CA . PRO A 1 168 ? 14.731 11.869 8.032 1.00 48.41 168 PRO A CA 1
ATOM 1253 C C . PRO A 1 168 ? 15.520 12.618 9.106 1.00 48.41 168 PRO A C 1
ATOM 1255 O O . PRO A 1 168 ? 16.651 12.249 9.421 1.00 48.41 168 PRO A O 1
ATOM 1258 N N . ARG A 1 169 ? 14.925 13.678 9.669 1.00 46.31 169 ARG A N 1
ATOM 1259 C CA . ARG A 1 169 ? 15.473 14.361 10.845 1.00 46.31 169 ARG A CA 1
ATOM 1260 C C . ARG A 1 169 ? 15.640 13.317 11.944 1.00 46.31 169 ARG A C 1
ATOM 1262 O O . ARG A 1 169 ? 14.646 12.789 12.438 1.00 46.31 169 ARG A O 1
ATOM 1269 N N . THR A 1 170 ? 16.877 13.049 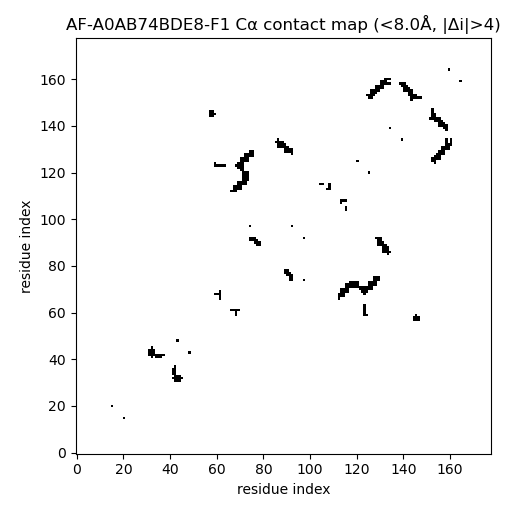12.343 1.00 41.78 170 THR A N 1
ATOM 1270 C CA . THR A 1 170 ? 17.170 12.356 13.595 1.00 41.78 170 THR A CA 1
ATOM 1271 C C . THR A 1 170 ? 16.498 13.157 14.707 1.00 41.78 170 THR A C 1
ATOM 1273 O O . THR A 1 170 ? 16.904 14.282 14.999 1.00 41.78 170 THR A O 1
ATOM 1276 N N . MET A 1 171 ? 15.408 12.636 15.271 1.00 40.12 171 MET A N 1
ATOM 1277 C CA . MET A 1 171 ? 14.798 13.217 16.462 1.00 40.12 171 MET A CA 1
ATOM 1278 C C . MET A 1 171 ? 15.824 13.061 17.585 1.00 40.12 171 MET A C 1
ATOM 1280 O O . MET A 1 171 ? 16.081 11.950 18.041 1.00 40.12 171 MET A O 1
ATOM 1284 N N . ALA A 1 172 ? 16.470 14.159 17.977 1.00 39.94 172 ALA A N 1
ATOM 1285 C CA . ALA A 1 172 ? 17.344 14.172 19.137 1.00 39.94 172 ALA A CA 1
ATOM 1286 C C . ALA A 1 172 ? 16.501 13.841 20.375 1.00 39.94 172 ALA A C 1
ATOM 1288 O O . ALA A 1 172 ? 15.648 14.625 20.791 1.00 39.94 172 ALA A O 1
ATOM 1289 N N . THR A 1 173 ? 16.719 12.658 20.947 1.00 43.31 173 THR A N 1
ATOM 1290 C CA . THR A 1 173 ? 16.208 12.291 22.265 1.00 43.31 173 THR A CA 1
ATOM 1291 C C . THR A 1 173 ? 16.941 13.127 23.309 1.00 43.31 173 THR A C 1
ATOM 1293 O O . THR A 1 173 ? 17.967 12.711 23.843 1.00 43.31 173 THR A O 1
ATOM 1296 N N . THR A 1 174 ? 16.427 14.312 23.625 1.00 40.41 174 THR A N 1
ATOM 1297 C CA . THR A 1 174 ? 16.785 14.969 24.883 1.00 40.41 174 THR A CA 1
ATOM 1298 C C . THR A 1 174 ? 15.934 14.333 25.971 1.00 40.41 174 THR A C 1
ATOM 1300 O O . THR A 1 174 ? 14.787 14.712 26.195 1.00 40.41 174 THR A O 1
ATOM 1303 N N . ALA A 1 175 ? 16.489 13.302 26.607 1.00 38.75 175 ALA A N 1
ATOM 1304 C CA . ALA A 1 175 ? 15.941 12.741 27.827 1.00 38.75 175 ALA A CA 1
ATOM 1305 C C . ALA A 1 175 ? 15.982 13.815 28.925 1.00 38.75 175 ALA A C 1
ATOM 1307 O O . ALA A 1 175 ? 17.051 14.149 29.433 1.00 38.75 175 ALA A O 1
ATOM 1308 N N . VAL A 1 176 ? 14.820 14.346 29.298 1.00 48.03 176 VAL A N 1
ATOM 1309 C CA . VAL A 1 176 ? 14.651 14.993 30.599 1.00 48.03 176 VAL A CA 1
ATOM 1310 C C . VAL A 1 176 ? 14.462 13.862 31.603 1.00 48.03 176 VAL A C 1
ATOM 1312 O O . VAL A 1 176 ? 13.477 13.127 31.550 1.00 48.03 176 VAL A O 1
ATOM 1315 N N . ARG A 1 177 ? 15.463 13.660 32.458 1.00 43.84 177 ARG A N 1
ATOM 1316 C CA . ARG A 1 177 ? 15.353 12.831 33.662 1.00 43.84 177 ARG A CA 1
ATOM 1317 C C . ARG A 1 177 ? 14.925 13.724 34.841 1.00 43.84 177 ARG A C 1
ATOM 1319 O O . ARG A 1 177 ? 15.185 14.923 34.761 1.00 43.84 177 ARG A O 1
ATOM 1326 N N . PRO A 1 178 ? 14.222 13.150 35.837 1.00 55.84 178 PRO A N 1
ATOM 1327 C CA . PRO A 1 178 ? 13.457 13.882 36.852 1.00 55.84 178 PRO A CA 1
ATOM 1328 C C . PRO A 1 178 ? 14.298 14.805 37.732 1.00 55.84 178 PRO A C 1
ATOM 1330 O O . PRO A 1 178 ? 15.494 14.495 37.939 1.00 55.84 178 PRO A O 1
#

Sequence (178 aa):
MTKVKENAAIQLSAATSTSFDQINTFAHQYDRGGNLTINGKPSYSVDQAGDYILRDNAAWTDRDGNGTINLTYTFLTAKPAGFDNSLGTFSAFNAQQKAQAVLSMQSWADVVKVSFTQAASGGDGHMTFGNYSNGSAGGAAFAYLPSGNSRTDGQSWYLITATRSTPPRTMATTAVRP

Foldseek 3Di:
DDDPDDDPPPPPPPDDDPVVVVVVCVVCVDDFDPQDADPNHHGDDPVRVVCVVCVLVFDQDQPPPPQAQEEEEDFDCDQDPPDDCLLPDKDTDDPVRVVVVVVVVVVVVVVDRYHYHYDPDDTSYYAYEIEGADCVVVDQKDADTNPVPNVGHRYIYGHDYPVNPDDDPPPPPPDDDD

Organism: NCBI:txid360921

Nearest PDB structures (foldseek):
  3hb2-assembly1_P  TM=8.468E-01  e=4.043E-11  Dickeya chrysanthemi
  3hbu-assembly1_P  TM=8.368E-01  e=2.925E-11  Dickeya chrysanthemi
  1go7-assembly1_P-2  TM=8.382E-01  e=3.552E-11  Dickeya chrysanthemi
  1go8-assembly1_P-2  TM=8.343E-01  e=5.237E-11  Dickeya chrysanthemi
  1k7q-assembly1_A  TM=8.323E-01  e=5.588E-11  Dickeya chrysanthemi

Radius of gyration: 27.44 Å; Cα contacts (8 Å, |Δi|>4): 203; chains: 1; bounding box: 68×44×90 Å